Protein AF-A0A923LER7-F1 (afdb_monomer_lite)

InterPro domains:
  IPR007936 Virulence-associated protein E-like domain [PF05272] (2-117)

Foldseek 3Di:
DVVVVVVVVCVLPDQWDFADDPPDPHTDTDGDDDDDDDDDPALQPQEPDLVAPLSDQDDDDDPVPDPDDCVPDVPVVVVVVVVVVVVVVVCVVVVPDDPDDDPVVSVVRRVVVVRRHDDDVLLVLLVVCVVVDPDFWDALQRCVCPSVVVVPDDDDPVSSVVSVSSCVRVDPQWAWDPAFDQDPVPGTGTTIGGNDPDPPDDDDDDDDDDDDDDDPDDDDDDD

Radius of gyration: 27.47 Å; chains: 1; bounding box: 78×71×64 Å

Sequence (223 aa):
NAKSIEEIKSFLSRQKEVYKIPYETHPADRPRQCVFGGTSNALDFLPLDRSGNRRFIPVMVYPEQAEVHILEDEAASRAYIEQMWAEAMEIYRSGRFKLAFSPAMQRYLKEHQRDFMPEDTKAGMIQAYLDKYTGSMVCSKQLYKEALNHAFDEPKQWEIREINEIMNQCISGWRYFPNPRMFSEYGRQKGWERENPATDSGNPSEKTMDGFVEVTEQMELPF

Structure (mmCIF, N/CA/C/O backbone):
data_AF-A0A923LER7-F1
#
_entry.id   AF-A0A923LER7-F1
#
loop_
_atom_site.group_PDB
_atom_site.id
_atom_site.type_symbol
_atom_site.label_atom_id
_atom_site.label_alt_id
_atom_site.label_comp_id
_atom_site.label_asym_id
_atom_site.label_entity_id
_atom_site.label_seq_id
_atom_site.pdbx_PDB_ins_code
_atom_site.Cartn_x
_atom_site.Cartn_y
_atom_site.Cartn_z
_atom_site.occupancy
_atom_site.B_iso_or_equiv
_atom_site.auth_seq_id
_atom_site.auth_comp_id
_atom_site.auth_asym_id
_atom_site.auth_atom_id
_atom_site.pdbx_PDB_model_num
ATOM 1 N N . ASN A 1 1 ? 8.661 -0.976 13.925 1.00 49.19 1 ASN A N 1
ATOM 2 C CA . ASN A 1 1 ? 8.219 -1.260 12.541 1.00 49.19 1 ASN A CA 1
ATOM 3 C C . ASN A 1 1 ? 7.584 -0.067 11.823 1.00 49.19 1 ASN A C 1
ATOM 5 O O . ASN A 1 1 ? 7.929 0.141 10.677 1.00 49.19 1 ASN A O 1
ATOM 9 N N . ALA A 1 2 ? 6.754 0.789 12.440 1.00 52.75 2 ALA A N 1
ATOM 10 C CA . ALA A 1 2 ? 6.240 1.989 11.741 1.00 52.75 2 ALA A CA 1
ATOM 11 C C . ALA A 1 2 ? 7.347 2.971 11.283 1.00 52.75 2 ALA A C 1
ATOM 13 O O . ALA A 1 2 ? 7.295 3.493 10.172 1.00 52.75 2 ALA A O 1
ATOM 14 N N . LYS A 1 3 ? 8.396 3.145 12.103 1.00 56.84 3 LYS A N 1
ATOM 15 C CA . LYS A 1 3 ? 9.548 4.003 11.781 1.00 56.84 3 LYS A CA 1
ATOM 16 C C . LYS A 1 3 ? 10.271 3.567 10.494 1.00 56.84 3 LYS A C 1
ATOM 18 O O . LYS A 1 3 ? 10.596 4.419 9.679 1.00 56.84 3 LYS A O 1
ATOM 23 N N . SER A 1 4 ? 10.428 2.259 10.259 1.00 74.19 4 SER A N 1
ATOM 24 C CA . SER A 1 4 ? 11.062 1.752 9.032 1.00 74.19 4 SER A CA 1
ATOM 25 C C . SER A 1 4 ? 10.180 1.942 7.793 1.00 74.19 4 SER A C 1
ATOM 27 O O . SER A 1 4 ? 10.697 2.212 6.715 1.00 74.19 4 SER A O 1
ATOM 29 N N . ILE A 1 5 ? 8.849 1.879 7.923 1.00 78.50 5 ILE A N 1
ATOM 30 C CA . ILE A 1 5 ? 7.924 2.122 6.801 1.00 78.50 5 ILE A CA 1
ATOM 31 C C . ILE A 1 5 ? 7.955 3.596 6.378 1.00 78.50 5 ILE A C 1
ATOM 33 O O . ILE A 1 5 ? 8.038 3.901 5.187 1.00 78.50 5 ILE A O 1
ATOM 37 N N . GLU A 1 6 ? 7.902 4.527 7.332 1.00 80.06 6 GLU A N 1
ATOM 38 C CA . GLU A 1 6 ? 8.007 5.963 7.041 1.00 80.06 6 GLU A CA 1
ATOM 39 C C . GLU A 1 6 ? 9.373 6.327 6.447 1.00 80.06 6 GLU A C 1
ATOM 41 O O . GLU A 1 6 ? 9.441 7.123 5.507 1.00 80.06 6 GLU A O 1
ATOM 46 N N . GLU A 1 7 ? 10.446 5.695 6.926 1.00 83.38 7 GLU A N 1
ATOM 47 C CA . GLU A 1 7 ? 11.790 5.826 6.361 1.00 83.38 7 GLU A CA 1
ATOM 48 C C . GLU A 1 7 ? 11.849 5.332 4.911 1.00 83.38 7 GLU A C 1
ATOM 50 O O . GLU A 1 7 ? 12.365 6.057 4.062 1.00 83.38 7 GLU A O 1
ATOM 55 N N . ILE A 1 8 ? 11.255 4.177 4.583 1.00 84.81 8 ILE A N 1
ATOM 56 C CA . ILE A 1 8 ? 11.179 3.669 3.201 1.00 84.81 8 ILE A CA 1
ATOM 57 C C . ILE A 1 8 ? 10.356 4.613 2.316 1.00 84.81 8 ILE A C 1
ATOM 59 O O . ILE A 1 8 ? 10.784 4.975 1.220 1.00 84.81 8 ILE A O 1
ATOM 63 N N . LYS A 1 9 ? 9.189 5.074 2.783 1.00 83.12 9 LYS A N 1
ATOM 64 C CA . LYS A 1 9 ? 8.356 6.039 2.042 1.00 83.12 9 LYS A CA 1
ATOM 65 C C . LYS A 1 9 ? 9.113 7.337 1.775 1.00 83.12 9 LYS A C 1
ATOM 67 O O . LYS A 1 9 ? 9.033 7.872 0.665 1.00 83.12 9 LYS A O 1
ATOM 72 N N . SER A 1 10 ? 9.818 7.845 2.787 1.00 86.00 10 SER A N 1
ATOM 73 C CA . SER A 1 10 ? 10.680 9.022 2.673 1.00 86.00 10 SER A CA 1
ATOM 74 C C . SER A 1 10 ? 11.771 8.757 1.649 1.00 86.00 10 SER A C 1
ATOM 76 O O . SER A 1 10 ? 11.912 9.529 0.705 1.00 86.00 10 SER A O 1
ATOM 78 N N . PHE A 1 11 ? 12.470 7.629 1.778 1.00 87.06 11 PHE A N 1
ATOM 79 C CA . PHE A 1 11 ? 13.534 7.228 0.878 1.00 87.06 11 PHE A CA 1
ATOM 80 C C . PHE A 1 11 ? 13.054 7.196 -0.567 1.00 87.06 11 PHE A C 1
ATOM 82 O O . PHE A 1 11 ? 13.650 7.888 -1.376 1.00 87.06 11 PHE A O 1
ATOM 89 N N . LEU A 1 12 ? 11.951 6.517 -0.889 1.00 86.50 12 LEU A N 1
ATOM 90 C CA . LEU A 1 12 ? 11.409 6.444 -2.254 1.00 86.50 12 LEU A CA 1
ATOM 91 C C . LEU A 1 12 ? 10.962 7.809 -2.803 1.00 86.50 12 LEU A C 1
ATOM 93 O O . LEU A 1 12 ? 11.072 8.056 -3.998 1.00 86.50 12 LEU A O 1
ATOM 97 N N . SER A 1 13 ? 10.485 8.713 -1.942 1.00 85.56 13 SER A N 1
ATOM 98 C CA . SER A 1 13 ? 9.949 10.019 -2.367 1.00 85.56 13 SER A CA 1
ATOM 99 C C . SER A 1 13 ? 11.002 11.126 -2.467 1.00 85.56 13 SER A C 1
ATOM 101 O O . SER A 1 13 ? 10.700 12.204 -2.980 1.00 85.56 13 SER A O 1
ATOM 103 N N . ARG A 1 14 ? 12.215 10.914 -1.940 1.00 88.50 14 ARG A N 1
ATOM 104 C CA . ARG A 1 14 ? 13.289 11.915 -1.989 1.00 88.50 14 ARG A CA 1
ATOM 105 C C . ARG A 1 14 ? 13.640 12.255 -3.438 1.00 88.50 14 ARG A C 1
ATOM 107 O O . ARG A 1 14 ? 13.899 11.378 -4.256 1.00 88.50 14 ARG A O 1
ATOM 114 N N . GLN A 1 15 ? 13.682 13.552 -3.730 1.00 89.00 15 GLN A N 1
ATOM 115 C CA . GLN A 1 15 ? 14.062 14.079 -5.045 1.00 89.00 15 GLN A CA 1
ATOM 116 C C . GLN A 1 15 ? 15.572 14.299 -5.185 1.00 89.00 15 GLN A C 1
ATOM 118 O O . GLN A 1 15 ? 16.070 14.479 -6.295 1.00 89.00 15 GLN A O 1
ATOM 123 N N . LYS A 1 16 ? 16.297 14.314 -4.064 1.00 91.25 16 LYS A N 1
ATOM 124 C CA . LYS A 1 16 ? 17.735 14.562 -4.008 1.00 91.25 16 LYS A CA 1
ATOM 125 C C . LYS A 1 16 ? 18.403 13.566 -3.073 1.00 91.25 16 LYS A C 1
ATOM 127 O O . LYS A 1 16 ? 17.829 13.209 -2.044 1.00 91.25 16 LYS A O 1
ATOM 132 N N . GLU A 1 17 ? 19.610 13.166 -3.435 1.00 86.56 17 GLU A N 1
ATOM 133 C CA . GLU A 1 17 ? 20.522 12.414 -2.584 1.00 86.56 17 GLU A CA 1
ATOM 134 C C . GLU A 1 17 ? 21.614 13.341 -2.073 1.00 86.56 17 GLU A C 1
ATOM 136 O O . GLU A 1 17 ? 22.166 14.138 -2.833 1.00 86.56 17 GLU A O 1
ATOM 141 N N . VAL A 1 18 ? 21.942 13.211 -0.792 1.00 87.44 18 VAL A N 1
ATOM 142 C CA . VAL A 1 18 ? 23.047 13.942 -0.170 1.00 87.44 18 VAL A CA 1
ATOM 143 C C . VAL A 1 18 ? 24.185 12.957 0.006 1.00 87.44 18 VAL A C 1
ATOM 145 O O . VAL A 1 18 ? 24.166 12.133 0.919 1.00 87.44 18 VAL A O 1
ATOM 148 N N . TYR A 1 19 ? 25.159 13.003 -0.899 1.00 85.81 19 TYR A N 1
ATOM 149 C CA . TYR A 1 19 ? 26.309 12.110 -0.830 1.00 85.81 19 TYR A CA 1
ATOM 150 C C . TYR A 1 19 ? 27.596 12.802 -1.263 1.00 85.81 19 TYR A C 1
ATOM 152 O O . TYR A 1 19 ? 27.609 13.796 -1.991 1.00 85.81 19 TYR A O 1
ATOM 160 N N . LYS A 1 20 ? 28.706 12.247 -0.790 1.00 88.81 20 LYS A N 1
ATOM 161 C CA . LYS A 1 20 ? 30.057 12.720 -1.065 1.00 88.81 20 LYS A CA 1
ATOM 162 C C . LYS A 1 20 ? 30.669 11.859 -2.171 1.00 88.81 20 LYS A C 1
ATOM 164 O O . LYS A 1 20 ? 30.730 10.641 -2.009 1.00 88.81 20 LYS A O 1
ATOM 169 N N . ILE A 1 21 ? 31.107 12.460 -3.278 1.00 86.25 21 ILE A N 1
ATOM 170 C CA . ILE A 1 21 ? 31.891 11.732 -4.294 1.00 86.25 21 ILE A CA 1
ATOM 171 C C . ILE A 1 21 ? 33.319 11.545 -3.756 1.00 86.25 21 ILE A C 1
ATOM 173 O O . ILE A 1 21 ? 33.787 12.372 -2.963 1.00 86.25 21 ILE A O 1
ATOM 177 N N . PRO A 1 22 ? 34.032 10.467 -4.138 1.00 87.69 22 PRO A N 1
ATOM 178 C CA . PRO A 1 22 ? 35.457 10.353 -3.853 1.00 87.69 22 PRO A CA 1
ATOM 179 C C . PRO A 1 22 ? 36.217 11.651 -4.175 1.00 87.69 22 PRO A C 1
ATOM 181 O O . PRO A 1 22 ? 35.971 12.279 -5.200 1.00 87.69 22 PRO A O 1
ATOM 184 N N . TYR A 1 23 ? 37.142 12.040 -3.293 1.00 84.94 23 TYR A N 1
ATOM 185 C CA . TYR A 1 23 ? 37.989 13.243 -3.405 1.00 84.94 23 TYR A CA 1
ATOM 186 C C . TYR A 1 23 ? 37.305 14.612 -3.224 1.00 84.94 23 TYR A C 1
ATOM 188 O O . TYR A 1 23 ? 38.005 15.621 -3.193 1.00 84.94 23 TYR A O 1
ATOM 196 N N . GLU A 1 24 ? 35.988 14.686 -3.016 1.00 82.56 24 GLU A N 1
ATOM 197 C CA . GLU A 1 24 ? 35.348 15.933 -2.566 1.00 82.56 24 GLU A CA 1
ATOM 198 C C . GLU A 1 24 ? 35.588 16.171 -1.064 1.00 82.56 24 GLU A C 1
ATOM 200 O O . GLU A 1 24 ? 35.841 15.236 -0.304 1.00 82.56 24 GLU A O 1
ATOM 205 N N . THR A 1 25 ? 35.495 17.417 -0.595 1.00 82.00 25 THR A N 1
ATOM 206 C CA . THR A 1 25 ? 35.634 17.740 0.840 1.00 82.00 25 THR A CA 1
ATOM 207 C C . THR A 1 25 ? 34.294 17.645 1.570 1.00 82.00 25 THR A C 1
ATOM 209 O O . THR A 1 25 ? 34.223 17.070 2.659 1.00 82.00 25 THR A O 1
ATOM 212 N N . HIS A 1 26 ? 33.218 18.130 0.942 1.00 87.00 26 HIS A N 1
ATOM 213 C CA . HIS A 1 26 ? 31.881 18.233 1.529 1.00 87.00 26 HIS A CA 1
ATOM 214 C C . HIS A 1 26 ? 30.848 17.433 0.723 1.00 87.00 26 HIS A C 1
ATOM 216 O O . HIS A 1 26 ? 30.981 17.334 -0.495 1.00 87.00 26 HIS A O 1
ATOM 222 N N . PRO A 1 27 ? 29.826 16.854 1.378 1.00 89.06 27 PRO A N 1
ATOM 223 C CA . PRO A 1 27 ? 28.700 16.251 0.676 1.00 89.06 27 PRO A CA 1
ATOM 224 C C . PRO A 1 27 ? 27.911 17.320 -0.088 1.00 89.06 27 PRO A C 1
ATOM 226 O O . PRO A 1 27 ? 27.779 18.451 0.379 1.00 89.06 27 PRO A O 1
ATOM 229 N N . ALA A 1 28 ? 27.367 16.939 -1.240 1.00 88.88 28 ALA A N 1
ATOM 230 C CA . ALA A 1 28 ? 26.558 17.816 -2.075 1.00 88.88 28 ALA A CA 1
ATOM 231 C C . ALA A 1 28 ? 25.190 17.190 -2.359 1.00 88.88 28 ALA A C 1
ATOM 233 O O . ALA A 1 28 ? 25.059 15.967 -2.480 1.00 88.88 28 ALA A O 1
ATOM 234 N N . ASP A 1 29 ? 24.187 18.053 -2.502 1.00 91.19 29 ASP A N 1
ATOM 235 C CA . ASP A 1 29 ? 22.851 17.686 -2.955 1.00 91.19 29 ASP A CA 1
ATOM 236 C C . ASP A 1 29 ? 22.883 17.381 -4.453 1.00 91.19 29 ASP A C 1
ATOM 238 O O . ASP A 1 29 ? 23.210 18.249 -5.266 1.00 91.19 29 ASP A O 1
ATOM 242 N N . ARG A 1 30 ? 22.483 16.170 -4.842 1.00 88.81 30 ARG A N 1
ATOM 243 C CA . ARG A 1 30 ? 22.368 15.779 -6.253 1.00 88.81 30 ARG A CA 1
ATOM 244 C C . ARG A 1 30 ? 20.958 15.292 -6.573 1.00 88.81 30 ARG A C 1
ATOM 246 O O . ARG A 1 30 ? 20.384 14.560 -5.766 1.00 88.81 30 ARG A O 1
ATOM 253 N N . PRO A 1 31 ? 20.369 15.686 -7.718 1.00 91.62 31 PRO A N 1
ATOM 254 C CA . PRO A 1 31 ? 19.043 15.220 -8.105 1.00 91.62 31 PRO A CA 1
ATOM 255 C C . PRO A 1 31 ? 19.063 13.708 -8.327 1.00 91.62 31 PRO A C 1
ATOM 257 O O . PRO A 1 31 ? 20.004 13.165 -8.905 1.00 91.62 31 PRO A O 1
ATOM 260 N N . ARG A 1 32 ? 18.017 13.019 -7.872 1.00 89.19 32 ARG A N 1
ATOM 261 C CA . ARG A 1 32 ? 17.903 11.576 -8.069 1.00 89.19 32 ARG A CA 1
ATOM 262 C C . ARG A 1 32 ? 17.523 11.273 -9.521 1.00 89.19 32 ARG A C 1
ATOM 264 O O . ARG A 1 32 ? 16.533 11.793 -10.025 1.00 89.19 32 ARG A O 1
ATOM 271 N N . GLN A 1 33 ? 18.301 10.407 -10.167 1.00 87.50 33 GLN A N 1
ATOM 272 C CA . GLN A 1 33 ? 18.136 10.001 -11.571 1.00 87.50 33 GLN A CA 1
ATOM 273 C C . GLN A 1 33 ? 18.064 8.472 -11.708 1.00 87.50 33 GLN A C 1
ATOM 275 O O . GLN A 1 33 ? 18.655 7.889 -12.612 1.00 87.50 33 GLN A O 1
ATOM 280 N N . CYS A 1 34 ? 17.384 7.801 -10.779 1.00 85.81 34 CYS A N 1
ATOM 281 C CA . CYS A 1 34 ? 17.216 6.352 -10.812 1.00 85.81 34 CYS A CA 1
ATOM 282 C C . CYS A 1 34 ? 15.750 5.955 -10.639 1.00 85.81 34 CYS A C 1
ATOM 284 O O . CYS A 1 34 ? 14.945 6.689 -10.061 1.00 85.81 34 CYS A O 1
ATOM 286 N N . VAL A 1 35 ? 15.435 4.764 -11.141 1.00 86.25 35 VAL A N 1
ATOM 287 C CA . VAL A 1 35 ? 14.185 4.052 -10.883 1.00 86.25 35 VAL A CA 1
ATOM 288 C C . VAL A 1 35 ? 14.517 2.882 -9.963 1.00 86.25 35 VAL A C 1
ATOM 290 O O . VAL A 1 35 ? 15.549 2.233 -10.132 1.00 86.25 35 VAL A O 1
ATOM 293 N N . PHE A 1 36 ? 13.665 2.629 -8.973 1.00 89.19 36 PHE A N 1
ATOM 294 C CA . PHE A 1 36 ? 13.831 1.505 -8.058 1.00 89.19 36 PHE A CA 1
ATOM 295 C C . PHE A 1 36 ? 13.018 0.312 -8.552 1.00 89.19 36 PHE A C 1
ATOM 297 O O . PHE A 1 36 ? 11.821 0.441 -8.802 1.00 89.19 36 PHE A O 1
ATOM 304 N N . GLY A 1 37 ? 13.673 -0.841 -8.653 1.00 91.44 37 GLY A N 1
ATOM 305 C CA . GLY A 1 37 ? 13.048 -2.129 -8.923 1.00 91.44 37 GLY A CA 1
ATOM 306 C C . GLY A 1 37 ? 13.583 -3.166 -7.945 1.00 91.44 37 GLY A C 1
ATOM 307 O O . GLY A 1 37 ? 14.766 -3.149 -7.606 1.00 91.44 37 GLY A O 1
ATOM 308 N N . GLY A 1 38 ? 12.706 -4.040 -7.470 1.00 89.56 38 GLY A N 1
ATOM 309 C CA . GLY A 1 38 ? 13.060 -5.155 -6.603 1.00 89.56 38 GLY A CA 1
ATOM 310 C C . GLY A 1 38 ? 12.209 -6.361 -6.961 1.00 89.56 38 GLY A C 1
ATOM 311 O O . GLY A 1 38 ? 11.064 -6.206 -7.383 1.00 89.56 38 GLY A O 1
ATOM 312 N N . THR A 1 39 ? 12.780 -7.548 -6.810 1.00 89.50 39 THR A N 1
ATOM 313 C CA . THR A 1 39 ? 12.082 -8.816 -7.008 1.00 89.50 39 THR A CA 1
ATOM 314 C C . THR A 1 39 ? 11.884 -9.497 -5.660 1.00 89.50 39 THR A C 1
ATOM 316 O O . THR A 1 39 ? 12.712 -9.378 -4.755 1.00 89.50 39 THR A O 1
ATOM 319 N N . SER A 1 40 ? 10.761 -10.188 -5.509 1.00 88.31 40 SER A N 1
ATOM 320 C CA . SER A 1 40 ? 10.438 -10.981 -4.326 1.00 88.31 40 SER A CA 1
ATOM 321 C C . SER A 1 40 ? 9.698 -12.231 -4.772 1.00 88.31 40 SER A C 1
ATOM 323 O O . SER A 1 40 ? 8.842 -12.155 -5.649 1.00 88.31 40 SER A O 1
ATOM 325 N N . ASN A 1 41 ? 10.013 -13.363 -4.144 1.00 88.62 41 ASN A N 1
ATOM 326 C CA . ASN A 1 41 ? 9.245 -14.600 -4.301 1.00 88.62 41 ASN A CA 1
ATOM 327 C C . ASN A 1 41 ? 8.082 -14.680 -3.300 1.00 88.62 41 ASN A C 1
ATOM 329 O O . ASN A 1 41 ? 7.173 -15.485 -3.473 1.00 88.62 41 ASN A O 1
ATOM 333 N N . ALA A 1 42 ? 8.122 -13.873 -2.236 1.00 87.81 42 ALA A N 1
ATOM 334 C CA . ALA A 1 42 ? 7.030 -13.752 -1.282 1.00 87.81 42 ALA A CA 1
ATOM 335 C C . ALA A 1 42 ? 5.972 -12.799 -1.844 1.00 87.81 42 ALA A C 1
ATOM 337 O O . ALA A 1 42 ? 6.320 -11.704 -2.300 1.00 87.81 42 ALA A O 1
ATOM 338 N N . LEU A 1 43 ? 4.705 -13.220 -1.808 1.00 86.06 43 LEU A N 1
ATOM 339 C CA . LEU A 1 43 ? 3.575 -12.424 -2.287 1.00 86.06 43 LEU A CA 1
ATOM 340 C C . LEU A 1 43 ? 3.253 -11.271 -1.328 1.00 86.06 43 LEU A C 1
ATOM 342 O O . LEU A 1 43 ? 2.947 -10.177 -1.775 1.00 86.06 43 LEU A O 1
ATOM 346 N N . ASP A 1 44 ? 3.421 -11.463 -0.025 1.00 86.88 44 ASP A N 1
ATOM 347 C CA . ASP A 1 44 ? 3.125 -10.504 1.046 1.00 86.88 44 ASP A CA 1
ATOM 348 C C . ASP A 1 44 ? 4.248 -9.475 1.292 1.00 86.88 44 ASP A C 1
ATOM 350 O O . ASP A 1 44 ? 4.519 -9.061 2.421 1.00 86.88 44 ASP A O 1
ATOM 354 N N . PHE A 1 45 ? 4.938 -9.048 0.233 1.00 85.38 45 PHE A N 1
ATOM 355 C CA . PHE A 1 45 ? 6.132 -8.207 0.352 1.00 85.38 45 PHE A CA 1
ATOM 356 C C . PHE A 1 45 ? 5.836 -6.732 0.646 1.00 85.38 45 PHE A C 1
ATOM 358 O O . PHE A 1 45 ? 6.745 -5.988 1.037 1.00 85.38 45 PHE A O 1
ATOM 365 N N . LEU A 1 46 ? 4.605 -6.262 0.413 1.00 87.06 46 LEU A N 1
ATOM 366 C CA . LEU A 1 46 ? 4.278 -4.869 0.681 1.00 87.06 46 LEU A CA 1
ATOM 367 C C . LEU A 1 46 ? 4.205 -4.629 2.189 1.00 87.06 46 LEU A C 1
ATOM 369 O O . LEU A 1 46 ? 3.636 -5.432 2.924 1.00 87.06 46 LEU A O 1
ATOM 373 N N . PRO A 1 47 ? 4.730 -3.498 2.688 1.00 84.44 47 PRO A N 1
ATOM 374 C CA . PRO A 1 47 ? 4.585 -3.184 4.097 1.00 84.44 47 PRO A CA 1
ATOM 375 C C . PRO A 1 47 ? 3.099 -3.067 4.452 1.00 84.44 47 PRO A C 1
ATOM 377 O O . PRO A 1 47 ? 2.291 -2.582 3.650 1.00 84.44 47 PRO A O 1
ATOM 380 N N . LEU A 1 48 ? 2.757 -3.466 5.681 1.00 80.44 48 LEU A N 1
ATOM 381 C CA . LEU A 1 48 ? 1.419 -3.294 6.239 1.00 80.44 48 LEU A CA 1
ATOM 382 C C . LEU A 1 48 ? 1.151 -1.801 6.479 1.00 80.44 48 LEU A C 1
ATOM 384 O O . LEU A 1 48 ? 1.336 -1.270 7.574 1.00 80.44 48 LEU A O 1
ATOM 388 N N . ASP A 1 49 ? 0.774 -1.113 5.408 1.00 80.06 49 ASP A N 1
ATOM 389 C CA . ASP A 1 49 ? 0.463 0.304 5.369 1.00 80.06 49 ASP A CA 1
ATOM 390 C C . ASP A 1 49 ? -0.960 0.506 4.861 1.00 80.06 49 ASP A C 1
ATOM 392 O O . ASP A 1 49 ? -1.225 0.590 3.660 1.00 80.06 49 ASP A O 1
ATOM 396 N N . ARG A 1 50 ? -1.883 0.628 5.810 1.00 74.50 50 ARG A N 1
ATOM 397 C CA . ARG A 1 50 ? -3.315 0.774 5.544 1.00 74.50 50 ARG A CA 1
ATOM 398 C C . ARG A 1 50 ? -3.632 2.097 4.825 1.00 74.50 50 ARG A C 1
ATOM 400 O O . ARG A 1 50 ? -4.570 2.169 4.034 1.00 74.50 50 ARG A O 1
ATOM 407 N N . SER A 1 51 ? -2.786 3.125 5.011 1.00 68.19 51 SER A N 1
ATOM 408 C CA . SER A 1 51 ? -2.896 4.431 4.333 1.00 68.19 51 SER A CA 1
ATOM 409 C C . SER A 1 51 ? -2.612 4.384 2.825 1.00 68.19 51 SER A C 1
ATOM 411 O O . SER A 1 51 ? -2.895 5.348 2.102 1.00 68.19 51 SER A O 1
ATOM 413 N N . GLY A 1 52 ? -2.089 3.253 2.348 1.00 67.75 52 GLY A N 1
ATOM 414 C CA . GLY A 1 52 ? -1.971 2.916 0.942 1.00 67.75 52 GLY A CA 1
ATOM 415 C C . GLY A 1 52 ? -0.533 2.901 0.432 1.00 67.75 52 GLY A C 1
ATOM 416 O O . GLY A 1 52 ? 0.206 3.889 0.489 1.00 67.75 52 GLY A O 1
ATOM 417 N N . ASN A 1 53 ? -0.194 1.801 -0.236 1.00 81.00 53 ASN A N 1
ATOM 418 C CA . ASN A 1 53 ? 1.106 1.527 -0.839 1.00 81.00 53 ASN A CA 1
ATOM 419 C C . ASN A 1 53 ? 1.303 2.199 -2.209 1.00 81.00 53 ASN A C 1
ATOM 421 O O . ASN A 1 53 ? 1.963 1.665 -3.091 1.00 81.00 53 ASN A O 1
ATOM 425 N N . ARG A 1 54 ? 0.813 3.436 -2.391 1.00 81.31 54 ARG A N 1
ATOM 426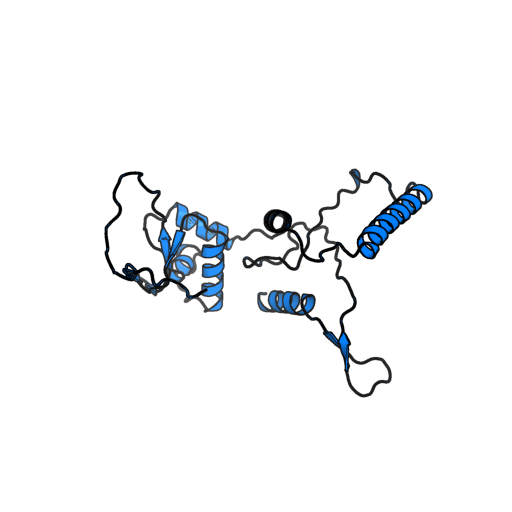 C CA . ARG A 1 54 ? 0.828 4.179 -3.677 1.00 81.31 54 ARG A CA 1
ATOM 427 C C . ARG A 1 54 ? 2.208 4.389 -4.326 1.00 81.31 54 ARG A C 1
ATOM 429 O O . ARG A 1 54 ? 2.281 4.906 -5.433 1.00 81.31 54 ARG A O 1
ATOM 436 N N . ARG A 1 55 ? 3.290 4.104 -3.596 1.00 85.81 55 ARG A N 1
ATOM 437 C CA . ARG A 1 55 ? 4.692 4.216 -4.044 1.00 85.81 55 ARG A CA 1
ATOM 438 C C . ARG A 1 55 ? 5.245 2.896 -4.581 1.00 85.81 55 ARG A C 1
ATOM 440 O O . ARG A 1 55 ? 6.363 2.881 -5.076 1.00 85.81 55 ARG A O 1
ATOM 447 N N . PHE A 1 56 ? 4.478 1.819 -4.459 1.00 87.75 56 PHE A N 1
ATOM 448 C CA . PHE A 1 56 ? 4.830 0.486 -4.910 1.00 87.75 56 PHE A CA 1
ATOM 449 C C . PHE A 1 56 ? 3.911 0.094 -6.059 1.00 87.75 56 PHE A C 1
ATOM 451 O O . PHE A 1 56 ? 2.700 0.285 -5.988 1.00 87.75 56 PHE A O 1
ATOM 458 N N . ILE A 1 57 ? 4.487 -0.446 -7.124 1.00 90.50 57 ILE A N 1
ATOM 459 C CA . ILE A 1 57 ? 3.738 -0.956 -8.269 1.00 90.50 57 ILE A CA 1
ATOM 460 C C . ILE A 1 57 ? 4.057 -2.448 -8.323 1.00 90.50 57 ILE A C 1
ATOM 462 O O . ILE A 1 57 ? 5.095 -2.810 -8.878 1.00 90.50 57 ILE A O 1
ATOM 466 N N . PRO A 1 58 ? 3.257 -3.301 -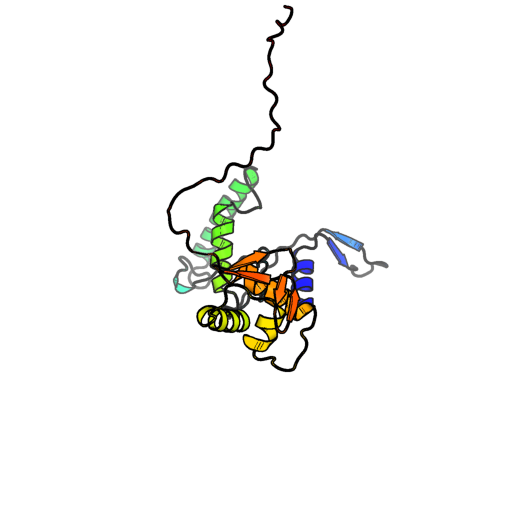7.657 1.00 90.75 58 PRO A N 1
ATOM 467 C CA . PRO A 1 58 ? 3.458 -4.737 -7.747 1.00 90.75 58 PRO A CA 1
ATOM 468 C C . PRO A 1 58 ? 3.162 -5.194 -9.177 1.00 90.75 58 PRO A C 1
ATOM 470 O O . PRO A 1 58 ? 2.186 -4.756 -9.788 1.00 90.75 58 PRO A O 1
ATOM 473 N N . VAL A 1 59 ? 4.022 -6.059 -9.705 1.00 90.38 59 VAL A N 1
ATOM 474 C CA . VAL A 1 59 ? 3.841 -6.710 -11.002 1.00 90.38 59 VAL A CA 1
ATOM 475 C C . VAL A 1 59 ? 4.045 -8.197 -10.774 1.00 90.38 59 VAL A C 1
ATOM 477 O O . VAL A 1 59 ? 5.155 -8.625 -10.458 1.00 90.38 59 VAL A O 1
ATOM 480 N N . MET A 1 60 ? 2.970 -8.974 -10.898 1.00 90.31 60 MET A N 1
ATOM 481 C CA . MET A 1 60 ? 3.071 -10.427 -10.853 1.00 90.31 60 MET A CA 1
ATOM 482 C C . MET A 1 60 ? 3.628 -10.927 -12.183 1.00 90.31 60 MET A C 1
ATOM 484 O O . MET A 1 60 ? 3.078 -10.615 -13.239 1.00 90.31 60 MET A O 1
ATOM 488 N N . VAL A 1 61 ? 4.721 -11.682 -12.129 1.00 89.12 61 VAL A N 1
ATOM 489 C CA . VAL A 1 61 ? 5.373 -12.250 -13.311 1.00 89.12 61 VAL A CA 1
ATOM 490 C C . VAL A 1 61 ? 5.098 -13.747 -13.351 1.00 89.12 61 VAL A C 1
ATOM 492 O O . VAL A 1 61 ? 5.306 -14.435 -12.354 1.00 89.12 61 VAL A O 1
ATOM 495 N N . TYR A 1 62 ? 4.665 -14.228 -14.514 1.00 90.00 62 TYR A N 1
ATOM 496 C CA . TYR A 1 62 ? 4.350 -15.627 -14.795 1.00 90.00 62 TYR A CA 1
ATOM 497 C C . TYR A 1 62 ? 5.299 -16.141 -15.888 1.00 90.00 62 TYR A C 1
ATOM 499 O O . TYR A 1 62 ? 5.062 -15.862 -17.066 1.00 90.00 62 TYR A O 1
ATOM 507 N N . PRO A 1 63 ? 6.404 -16.825 -15.537 1.00 86.44 63 PRO A N 1
ATOM 508 C CA . PRO A 1 63 ? 7.391 -17.296 -16.512 1.00 86.44 63 PRO A CA 1
ATOM 509 C C . PRO A 1 63 ? 6.793 -18.187 -17.607 1.00 86.44 63 PRO A C 1
ATOM 511 O O . PRO A 1 63 ? 7.213 -18.119 -18.755 1.00 86.44 63 PRO A O 1
ATOM 514 N N . GLU A 1 64 ? 5.782 -18.983 -17.268 1.00 88.94 64 GLU A N 1
ATOM 515 C CA . GLU A 1 64 ? 5.077 -19.886 -18.180 1.00 88.94 64 GLU A CA 1
ATOM 516 C C . GLU A 1 64 ? 4.228 -19.171 -19.242 1.00 88.94 64 GLU A C 1
ATOM 518 O O . GLU A 1 64 ? 3.822 -19.794 -20.218 1.00 88.94 64 GLU A O 1
ATOM 523 N N . GLN A 1 65 ? 3.955 -17.876 -19.059 1.00 88.94 65 GLN A N 1
ATOM 524 C CA . GLN A 1 65 ? 3.206 -17.047 -20.01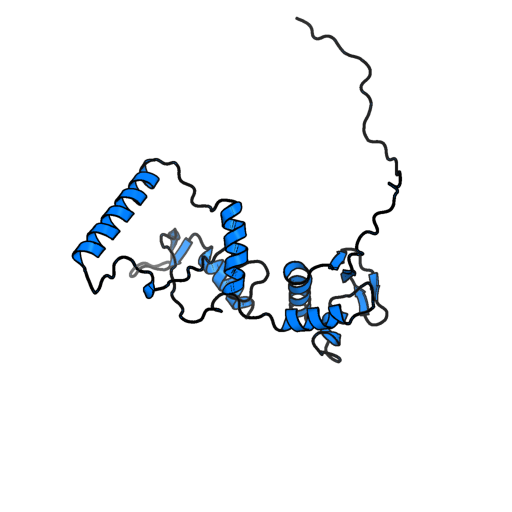0 1.00 88.94 65 GLN A CA 1
ATOM 525 C C . GLN A 1 65 ? 4.129 -16.229 -20.924 1.00 88.94 65 GLN A C 1
ATOM 527 O O . GLN A 1 65 ? 3.643 -15.439 -21.731 1.00 88.94 65 GLN A O 1
ATOM 532 N N . ALA A 1 66 ? 5.451 -16.370 -20.793 1.00 87.06 66 ALA A N 1
ATOM 533 C CA . ALA A 1 66 ? 6.396 -15.638 -21.624 1.00 87.06 66 ALA A CA 1
ATOM 534 C C . ALA A 1 66 ? 6.327 -16.124 -23.081 1.00 87.06 66 ALA A C 1
ATOM 536 O O . ALA A 1 66 ? 6.602 -17.285 -23.368 1.00 87.06 66 ALA A O 1
ATOM 537 N N . GLU A 1 67 ? 5.995 -15.220 -24.007 1.00 86.00 67 GLU A N 1
ATOM 538 C CA . GLU A 1 67 ? 5.945 -15.522 -25.447 1.00 86.00 67 GLU A CA 1
ATOM 539 C C . GLU A 1 67 ? 7.328 -15.840 -26.027 1.00 86.00 67 GLU A C 1
ATOM 541 O O . GLU A 1 67 ? 7.452 -16.637 -26.955 1.00 86.00 67 GLU A O 1
ATOM 546 N N . VAL A 1 68 ? 8.370 -15.208 -25.479 1.00 87.44 68 VAL A N 1
ATOM 547 C CA . VAL A 1 68 ? 9.760 -15.406 -25.884 1.00 87.44 68 VAL A CA 1
ATOM 548 C C . VAL A 1 68 ? 10.634 -15.469 -24.638 1.00 87.44 68 VAL A C 1
ATOM 550 O O . VAL A 1 68 ? 10.566 -14.590 -2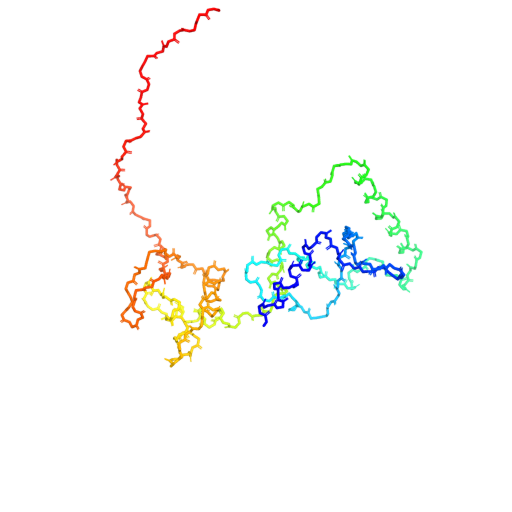3.773 1.00 87.44 68 VAL A O 1
ATOM 553 N N . HIS A 1 69 ? 11.473 -16.500 -24.549 1.00 86.56 69 HIS A N 1
ATOM 554 C CA . HIS A 1 69 ? 12.385 -16.693 -23.430 1.00 86.56 69 HIS A CA 1
ATOM 555 C C . HIS A 1 69 ? 13.840 -16.422 -23.841 1.00 86.56 69 HIS A C 1
ATOM 557 O O . HIS A 1 69 ? 14.365 -17.031 -24.773 1.00 86.56 69 HIS A O 1
ATOM 563 N N . ILE A 1 70 ? 14.524 -15.549 -23.091 1.00 88.75 70 ILE A N 1
ATOM 564 C CA . ILE A 1 70 ? 15.882 -15.057 -23.412 1.00 88.75 70 ILE A CA 1
ATOM 565 C C . ILE A 1 70 ? 16.907 -16.191 -23.529 1.00 88.75 70 ILE A C 1
ATOM 567 O O . ILE A 1 70 ? 17.815 -16.113 -24.351 1.00 88.75 70 ILE A O 1
ATOM 571 N N . LEU A 1 71 ? 16.773 -17.240 -22.712 1.00 88.06 71 LEU A N 1
ATOM 572 C CA . LEU A 1 71 ? 17.694 -18.384 -22.741 1.00 88.06 71 LEU A CA 1
ATOM 573 C C . LEU A 1 71 ? 17.358 -19.416 -23.827 1.00 88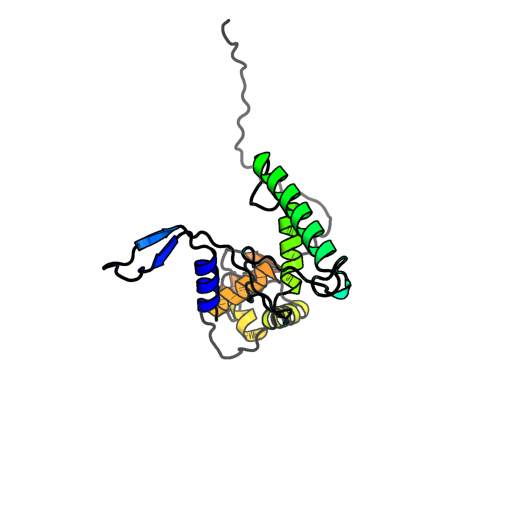.06 71 LEU A C 1
ATOM 575 O O . LEU A 1 71 ? 18.181 -20.289 -24.085 1.00 88.06 71 LEU A O 1
ATOM 579 N N . GLU A 1 72 ? 16.165 -19.352 -24.424 1.00 90.31 72 GLU A N 1
ATOM 580 C CA . GLU A 1 72 ? 15.728 -20.303 -25.456 1.00 90.31 72 GLU A CA 1
ATOM 581 C C . GLU A 1 72 ? 15.990 -19.756 -26.860 1.00 90.31 72 GLU A C 1
ATOM 583 O O . GLU A 1 72 ? 16.542 -20.464 -27.700 1.00 90.31 72 GLU A O 1
ATOM 588 N N . ASP A 1 73 ? 15.650 -18.485 -27.096 1.00 91.94 73 ASP A N 1
ATOM 589 C CA . ASP A 1 73 ? 15.899 -17.794 -28.360 1.00 91.94 73 ASP A CA 1
ATOM 590 C C . ASP A 1 73 ? 16.347 -16.348 -28.106 1.00 91.94 73 ASP A C 1
ATOM 592 O O . ASP A 1 73 ? 15.549 -15.422 -27.904 1.00 91.94 73 ASP A O 1
ATOM 596 N N . GLU A 1 74 ? 17.665 -16.150 -28.119 1.00 93.50 74 GLU A N 1
ATOM 597 C CA . GLU A 1 74 ? 18.275 -14.836 -27.931 1.00 93.50 74 GLU A CA 1
ATOM 598 C C . GLU A 1 74 ? 17.929 -13.877 -29.081 1.00 93.50 74 GLU A C 1
ATOM 600 O O . GLU A 1 74 ? 17.703 -12.687 -28.845 1.00 93.50 74 GLU A O 1
ATOM 605 N N . ALA A 1 75 ? 17.873 -14.369 -30.322 1.00 94.06 75 ALA A N 1
ATOM 606 C CA . ALA A 1 75 ? 17.652 -13.527 -31.493 1.00 94.06 75 ALA A CA 1
ATOM 607 C C . ALA A 1 75 ? 16.221 -12.973 -31.507 1.00 94.06 75 ALA A C 1
ATOM 609 O O . ALA A 1 75 ? 16.034 -11.763 -31.670 1.00 94.06 75 ALA A O 1
ATOM 610 N N . ALA A 1 76 ? 15.226 -13.828 -31.256 1.00 93.88 76 ALA A N 1
ATOM 611 C CA . ALA A 1 76 ? 13.834 -13.408 -31.113 1.00 93.88 76 ALA A CA 1
ATOM 612 C C . ALA A 1 76 ? 13.651 -12.454 -29.923 1.00 93.88 76 ALA A C 1
ATOM 614 O O . ALA A 1 76 ? 12.983 -11.426 -30.046 1.00 93.88 76 ALA A O 1
ATOM 615 N N . SER A 1 77 ? 14.301 -12.741 -28.790 1.00 93.19 77 SER A N 1
ATOM 616 C CA . SER A 1 77 ? 14.216 -11.895 -27.593 1.00 93.19 77 SER A CA 1
ATOM 617 C C . SER A 1 77 ? 14.781 -10.494 -27.830 1.00 93.19 77 SER A C 1
ATOM 619 O O . SER A 1 77 ? 14.191 -9.501 -27.403 1.00 93.19 77 SER A O 1
ATOM 621 N N . ARG A 1 78 ? 15.914 -10.389 -28.538 1.00 94.19 78 ARG A N 1
ATOM 622 C CA . ARG A 1 78 ? 16.505 -9.096 -28.914 1.00 94.19 78 ARG A CA 1
ATOM 623 C C . ARG A 1 78 ? 15.569 -8.297 -29.814 1.00 94.19 78 ARG A C 1
ATOM 625 O O . ARG A 1 78 ? 15.321 -7.133 -29.514 1.00 94.19 78 ARG A O 1
ATOM 632 N N . ALA A 1 79 ? 15.004 -8.929 -30.842 1.00 95.31 79 ALA A N 1
ATOM 633 C CA . ALA A 1 79 ? 14.050 -8.277 -31.738 1.00 95.31 79 ALA A CA 1
ATOM 634 C C . ALA A 1 79 ? 12.810 -7.759 -30.984 1.00 95.31 79 ALA A C 1
ATOM 636 O O . ALA A 1 79 ? 12.369 -6.634 -31.218 1.00 95.31 79 ALA A O 1
ATOM 637 N N . TYR A 1 80 ? 12.288 -8.536 -30.027 1.00 94.38 80 TYR A N 1
ATOM 638 C CA . TYR A 1 80 ? 11.175 -8.116 -29.172 1.00 94.38 80 TYR A CA 1
ATOM 639 C C . TYR A 1 80 ? 11.523 -6.876 -28.330 1.00 94.38 80 TYR A C 1
ATOM 641 O O . TYR A 1 80 ? 10.764 -5.906 -28.298 1.00 94.38 80 TYR A O 1
ATOM 649 N N . ILE A 1 81 ? 12.687 -6.872 -27.669 1.00 93.38 81 ILE A N 1
ATOM 650 C CA . ILE A 1 81 ? 13.141 -5.738 -26.844 1.00 93.38 81 ILE A CA 1
ATOM 651 C C . ILE A 1 81 ? 13.360 -4.485 -27.700 1.00 93.38 81 ILE A C 1
ATOM 653 O O . ILE A 1 81 ? 12.998 -3.385 -27.279 1.00 93.38 81 ILE A O 1
ATOM 657 N N . GLU A 1 82 ? 13.935 -4.636 -28.894 1.00 95.75 82 GLU A N 1
ATOM 658 C CA . GLU A 1 82 ? 14.129 -3.532 -29.838 1.00 95.75 82 GLU A CA 1
ATOM 659 C C . GLU A 1 82 ? 12.794 -2.923 -30.276 1.00 95.75 82 GLU A C 1
ATOM 661 O O . GLU A 1 82 ? 12.648 -1.699 -30.253 1.00 95.75 82 GLU A O 1
ATOM 666 N N . GLN A 1 83 ? 11.802 -3.759 -30.596 1.00 95.81 83 GLN A N 1
ATOM 667 C CA . GLN A 1 83 ? 10.456 -3.308 -30.945 1.00 95.81 83 GLN A CA 1
ATOM 668 C C . GLN A 1 83 ? 9.777 -2.582 -29.774 1.00 95.81 83 GLN A C 1
ATOM 670 O O . GLN A 1 83 ? 9.285 -1.465 -29.941 1.00 95.81 83 GLN A O 1
ATOM 675 N N . MET A 1 84 ? 9.816 -3.160 -28.568 1.00 94.81 84 MET A N 1
ATOM 676 C CA . MET A 1 84 ? 9.294 -2.527 -27.350 1.00 94.81 84 MET A CA 1
ATOM 677 C C . MET A 1 84 ? 9.941 -1.153 -27.111 1.00 94.81 84 MET A C 1
ATOM 679 O O . MET A 1 84 ? 9.262 -0.179 -26.776 1.00 94.81 84 MET A O 1
ATOM 683 N N . TRP A 1 85 ? 11.262 -1.048 -27.292 1.00 95.75 85 TRP A N 1
ATOM 684 C CA . TRP A 1 85 ? 11.977 0.218 -27.150 1.00 95.75 85 TRP A CA 1
ATOM 685 C C . TRP A 1 85 ? 11.585 1.232 -28.229 1.00 95.75 85 TRP A C 1
ATOM 687 O O . TRP A 1 85 ? 11.427 2.417 -27.925 1.00 95.75 85 TRP A O 1
ATOM 697 N N . ALA A 1 86 ? 11.393 0.788 -29.472 1.00 96.62 86 ALA A N 1
ATOM 698 C CA . ALA A 1 86 ? 10.934 1.642 -30.561 1.00 96.62 86 ALA A CA 1
ATOM 699 C C . ALA A 1 86 ? 9.562 2.267 -30.249 1.00 96.62 86 ALA A C 1
ATOM 701 O O . ALA A 1 86 ? 9.401 3.482 -30.382 1.00 96.62 86 ALA A O 1
ATOM 702 N N . GLU A 1 87 ? 8.611 1.477 -29.744 1.00 95.62 87 GLU A N 1
ATOM 703 C CA . GLU A 1 87 ? 7.288 1.960 -29.322 1.00 95.62 87 GLU A CA 1
ATOM 704 C C . GLU A 1 87 ? 7.372 2.941 -28.146 1.00 95.62 87 GLU A C 1
ATOM 706 O O . GLU A 1 87 ? 6.744 4.005 -28.164 1.00 95.62 87 GLU A O 1
ATOM 711 N N . ALA A 1 88 ? 8.202 2.638 -27.144 1.00 93.94 88 ALA A N 1
ATOM 712 C CA . ALA A 1 88 ? 8.433 3.537 -26.016 1.00 93.94 88 ALA A CA 1
ATOM 713 C C . ALA A 1 88 ? 9.021 4.888 -26.467 1.00 93.94 88 ALA A C 1
ATOM 715 O O . ALA A 1 88 ? 8.594 5.950 -26.000 1.00 93.94 88 ALA A O 1
ATOM 716 N N . MET A 1 89 ? 9.973 4.866 -27.406 1.00 95.31 89 MET A N 1
ATOM 717 C CA . MET A 1 89 ? 10.579 6.071 -27.973 1.00 95.31 89 MET A CA 1
ATOM 718 C C . MET A 1 89 ? 9.594 6.890 -28.805 1.00 95.31 89 MET A C 1
ATOM 720 O O . MET A 1 89 ? 9.662 8.119 -28.764 1.00 95.31 89 MET A O 1
ATOM 724 N N . GLU A 1 90 ? 8.674 6.247 -29.523 1.00 96.00 90 GLU A N 1
ATOM 725 C CA . GLU A 1 90 ? 7.612 6.934 -30.263 1.00 96.00 90 GLU A CA 1
ATOM 726 C C . GLU A 1 90 ? 6.675 7.689 -29.309 1.00 96.00 90 GLU A C 1
ATOM 728 O O . GLU A 1 90 ? 6.432 8.888 -29.478 1.00 96.00 90 GLU A O 1
ATOM 733 N N . ILE A 1 91 ? 6.239 7.036 -28.225 1.00 94.19 91 ILE A N 1
ATOM 734 C CA . ILE A 1 91 ? 5.434 7.672 -27.172 1.00 94.19 91 ILE A CA 1
ATOM 735 C C . ILE A 1 91 ? 6.188 8.857 -26.559 1.00 94.19 91 ILE A C 1
ATOM 737 O O . ILE A 1 91 ? 5.620 9.945 -26.422 1.00 94.19 91 ILE A O 1
ATOM 741 N N . TYR A 1 92 ? 7.467 8.678 -26.222 1.00 92.69 92 TYR A N 1
ATOM 742 C CA . TYR A 1 92 ? 8.295 9.738 -25.650 1.00 92.69 92 TYR A CA 1
ATOM 743 C C . TYR A 1 92 ? 8.434 10.940 -26.597 1.00 92.69 92 TYR A C 1
ATOM 745 O O . TYR A 1 92 ? 8.173 12.077 -26.197 1.00 92.69 92 TYR A O 1
ATOM 753 N N . ARG A 1 93 ? 8.781 10.697 -27.868 1.00 95.00 93 ARG A N 1
ATOM 754 C CA . ARG A 1 93 ? 8.945 11.736 -28.899 1.00 95.00 93 ARG A CA 1
ATOM 755 C C . ARG A 1 93 ? 7.645 12.467 -29.213 1.00 95.00 93 ARG A C 1
ATOM 757 O O . ARG A 1 93 ? 7.690 13.658 -29.511 1.00 95.00 93 ARG A O 1
ATOM 764 N N . SER A 1 94 ? 6.498 11.795 -29.101 1.00 94.94 94 SER A N 1
ATOM 765 C CA . SER A 1 94 ? 5.190 12.431 -29.289 1.00 94.94 94 SER A CA 1
ATOM 766 C C . SER A 1 94 ? 4.908 13.546 -28.271 1.00 94.94 94 SER A C 1
ATOM 768 O O . SER A 1 94 ? 4.053 14.399 -28.515 1.00 94.94 94 SER A O 1
ATOM 770 N N . GLY A 1 95 ? 5.568 13.516 -27.103 1.00 92.12 95 GLY A N 1
ATOM 771 C CA . GLY A 1 95 ? 5.312 14.417 -25.976 1.00 92.12 95 GLY A CA 1
ATOM 772 C C . GLY A 1 95 ? 3.951 14.213 -25.295 1.00 92.12 95 GLY A C 1
ATOM 773 O O . GLY A 1 95 ? 3.648 14.888 -24.312 1.00 92.12 95 GLY A O 1
ATOM 774 N N . ARG A 1 96 ? 3.116 13.281 -25.776 1.00 88.75 96 ARG A N 1
ATOM 775 C CA . ARG A 1 96 ? 1.757 13.023 -25.271 1.00 88.75 96 ARG A CA 1
ATOM 776 C C . ARG A 1 96 ? 1.740 11.903 -24.236 1.00 88.75 96 ARG A C 1
ATOM 778 O O . ARG A 1 96 ? 0.958 10.962 -24.340 1.00 88.75 96 ARG A O 1
ATOM 785 N N . PHE A 1 97 ? 2.583 12.006 -23.216 1.00 87.50 97 PHE A N 1
ATOM 786 C CA . PHE A 1 97 ? 2.621 11.041 -22.121 1.00 87.50 97 PHE A CA 1
ATOM 787 C C . PHE A 1 97 ? 2.365 11.717 -20.775 1.00 87.50 97 PHE A C 1
ATOM 789 O O . PHE A 1 97 ? 2.609 12.908 -20.580 1.00 87.50 97 PHE A O 1
ATOM 796 N N . LYS A 1 98 ? 1.860 10.938 -19.820 1.00 87.50 98 LYS A N 1
ATOM 797 C CA . LYS A 1 98 ? 1.755 11.340 -18.417 1.00 87.50 98 LYS A CA 1
ATOM 798 C C . LYS A 1 98 ? 2.473 10.298 -17.578 1.00 87.50 98 LYS A C 1
ATOM 800 O O . LYS A 1 98 ? 2.191 9.115 -17.697 1.00 87.50 98 LYS A O 1
ATOM 805 N N . LEU A 1 99 ? 3.350 10.753 -16.687 1.00 85.00 99 LEU A N 1
ATOM 806 C CA . LEU A 1 99 ? 4.046 9.896 -15.716 1.00 85.00 99 LEU A CA 1
ATOM 807 C C . LEU A 1 99 ? 3.159 9.515 -14.515 1.00 85.00 99 LEU A C 1
ATOM 809 O O . LEU A 1 99 ? 3.629 8.936 -13.542 1.00 85.00 99 LEU A O 1
ATOM 813 N N . ALA A 1 100 ? 1.875 9.872 -14.567 1.00 86.62 100 ALA A N 1
ATOM 814 C CA . ALA A 1 100 ? 0.880 9.534 -13.566 1.00 86.62 100 ALA A CA 1
ATOM 815 C C . ALA A 1 100 ? -0.167 8.605 -14.179 1.00 86.62 100 ALA A C 1
ATOM 817 O O . ALA A 1 100 ? -0.656 8.843 -15.285 1.00 86.62 100 ALA A O 1
ATOM 818 N N . PHE A 1 101 ? -0.549 7.582 -13.420 1.00 88.44 101 PHE A N 1
ATOM 819 C CA . PHE A 1 101 ? -1.624 6.677 -13.800 1.00 88.44 101 PHE A CA 1
ATOM 820 C C . PHE A 1 101 ? -2.973 7.391 -13.891 1.00 88.44 101 PHE A C 1
ATOM 822 O O . PHE A 1 101 ? -3.256 8.326 -13.135 1.00 88.44 101 PHE A O 1
ATOM 829 N N . SER A 1 102 ? -3.830 6.903 -14.789 1.00 91.12 102 SER A N 1
ATOM 830 C CA . SER A 1 102 ? -5.217 7.353 -14.881 1.00 91.12 102 SER A CA 1
ATOM 831 C C . SER A 1 102 ? -5.988 7.030 -13.589 1.00 91.12 102 SER A C 1
ATOM 833 O O . SER A 1 102 ? -5.639 6.079 -12.885 1.00 91.12 102 SER A O 1
ATOM 835 N N . PRO A 1 103 ? -7.078 7.752 -13.273 1.00 90.94 103 PRO A N 1
ATOM 836 C CA . PRO A 1 103 ? -7.900 7.448 -12.098 1.00 90.94 103 PRO A CA 1
ATOM 837 C C . PRO A 1 103 ? -8.461 6.016 -12.086 1.00 90.94 103 PRO A C 1
ATOM 839 O O . PRO A 1 103 ? -8.651 5.430 -11.024 1.00 90.94 103 PRO A O 1
ATOM 842 N N . ALA A 1 104 ? -8.722 5.434 -13.261 1.00 92.06 104 ALA A N 1
ATOM 843 C CA . ALA A 1 104 ? -9.134 4.037 -13.383 1.00 92.06 104 ALA A CA 1
ATOM 844 C C . ALA A 1 104 ? -7.998 3.080 -12.990 1.00 92.06 104 ALA A C 1
ATOM 846 O O . ALA A 1 104 ? -8.196 2.217 -12.140 1.00 92.06 104 ALA A O 1
ATOM 847 N N . MET A 1 105 ? -6.794 3.299 -13.525 1.00 90.31 105 MET A N 1
ATOM 848 C CA . MET A 1 105 ? -5.620 2.487 -13.204 1.00 90.31 105 MET A CA 1
ATOM 849 C C . MET A 1 105 ? -5.216 2.614 -11.729 1.00 90.31 105 MET A C 1
ATOM 851 O O . MET A 1 105 ? -4.829 1.636 -11.106 1.00 90.31 105 MET A O 1
ATOM 855 N N . GLN A 1 106 ? -5.363 3.795 -11.123 1.00 89.00 106 GLN A N 1
ATOM 856 C CA . GLN A 1 106 ? -5.112 3.972 -9.689 1.00 89.00 106 GLN A CA 1
ATOM 857 C C . GLN A 1 106 ? -6.077 3.169 -8.808 1.00 89.00 106 GLN A C 1
ATOM 859 O O . GLN A 1 106 ? -5.668 2.700 -7.748 1.00 89.00 106 GLN A O 1
ATOM 864 N N . ARG A 1 107 ? -7.347 3.022 -9.211 1.00 88.69 107 ARG A N 1
ATOM 865 C CA . ARG A 1 107 ? -8.312 2.173 -8.493 1.00 88.69 107 ARG A CA 1
ATOM 866 C C . ARG A 1 107 ? -7.927 0.702 -8.604 1.00 88.69 107 ARG A C 1
ATOM 868 O O . ARG A 1 107 ? -7.790 0.055 -7.574 1.00 88.69 107 ARG A O 1
ATOM 875 N N . TYR A 1 108 ? -7.638 0.246 -9.822 1.00 90.19 108 TYR A N 1
ATOM 876 C CA . TYR A 1 108 ? -7.141 -1.107 -10.069 1.00 90.19 108 TYR A CA 1
ATOM 877 C C . TYR A 1 108 ? -5.884 -1.416 -9.243 1.00 90.19 108 TYR A C 1
ATOM 879 O O . TYR A 1 108 ? -5.840 -2.407 -8.526 1.00 90.19 108 TYR A O 1
ATOM 887 N N . LEU A 1 109 ? -4.886 -0.526 -9.259 1.00 88.88 109 LEU A N 1
ATOM 888 C CA . LEU A 1 109 ? -3.652 -0.712 -8.493 1.00 88.88 109 LEU A CA 1
ATOM 889 C C . LEU A 1 109 ? -3.896 -0.778 -6.986 1.00 88.88 109 LEU A C 1
ATOM 891 O O . LEU A 1 109 ? -3.209 -1.530 -6.310 1.00 88.88 109 LEU A O 1
ATOM 895 N N . LYS A 1 110 ? -4.850 -0.013 -6.441 1.00 86.12 110 LYS A N 1
ATOM 896 C CA . LYS A 1 110 ? -5.187 -0.102 -5.012 1.00 86.12 110 LYS A CA 1
ATOM 897 C C . LYS A 1 110 ? -5.751 -1.467 -4.647 1.00 86.12 110 LYS A C 1
ATOM 899 O O . LYS A 1 110 ? -5.414 -1.974 -3.587 1.00 86.12 110 LYS A O 1
ATOM 904 N N . GLU A 1 111 ? -6.613 -2.024 -5.490 1.00 86.69 111 GLU A N 1
ATOM 905 C CA . GLU A 1 111 ? -7.165 -3.364 -5.289 1.00 86.69 111 GLU A CA 1
ATOM 906 C C . GLU A 1 111 ? -6.060 -4.408 -5.421 1.00 86.69 111 GLU A C 1
ATOM 908 O O . GLU A 1 111 ? -5.832 -5.156 -4.480 1.00 86.69 111 GLU A O 1
ATOM 913 N N . HIS A 1 112 ? -5.279 -4.349 -6.501 1.00 88.75 112 HIS A N 1
ATOM 914 C CA . HIS A 1 112 ? -4.185 -5.284 -6.745 1.00 88.75 112 HIS A CA 1
ATOM 915 C C . HIS A 1 112 ? -3.106 -5.241 -5.655 1.00 88.75 112 HIS A C 1
ATOM 917 O O . HIS A 1 112 ? -2.579 -6.268 -5.257 1.00 88.75 112 HIS A O 1
ATOM 923 N N . GLN A 1 113 ? -2.792 -4.063 -5.106 1.00 88.06 113 GLN A N 1
ATOM 924 C CA . GLN A 1 113 ? -1.864 -3.930 -3.979 1.00 88.06 113 GLN A CA 1
ATOM 925 C C . GLN A 1 113 ? -2.328 -4.685 -2.733 1.00 88.06 113 GLN A C 1
ATOM 927 O O . GLN A 1 113 ? -1.475 -5.115 -1.963 1.00 88.06 113 GLN A O 1
ATOM 932 N N . ARG A 1 114 ? -3.639 -4.852 -2.514 1.00 84.31 114 ARG A N 1
ATOM 933 C CA . ARG A 1 114 ? -4.144 -5.603 -1.355 1.00 84.31 114 ARG A CA 1
ATOM 934 C C . ARG A 1 114 ? -3.747 -7.071 -1.425 1.00 84.31 114 ARG A C 1
ATOM 936 O O . ARG A 1 114 ? -3.479 -7.644 -0.377 1.00 84.31 114 ARG A O 1
ATOM 943 N N . ASP A 1 115 ? -3.640 -7.630 -2.628 1.00 87.00 115 ASP A N 1
ATOM 944 C CA . ASP A 1 115 ? -3.244 -9.026 -2.842 1.00 87.00 115 ASP A CA 1
ATOM 945 C C . ASP A 1 115 ? -1.786 -9.289 -2.422 1.00 87.00 115 ASP A C 1
ATOM 947 O O . ASP A 1 115 ? -1.431 -10.419 -2.099 1.00 87.00 115 ASP A O 1
ATOM 951 N N . PHE A 1 116 ? -0.949 -8.242 -2.384 1.00 86.62 116 PHE A N 1
ATOM 952 C CA . PHE A 1 116 ? 0.463 -8.317 -1.977 1.00 86.62 116 PHE A CA 1
ATOM 953 C C . PHE A 1 116 ? 0.732 -7.753 -0.577 1.00 86.62 116 PHE A C 1
ATOM 955 O O . PHE A 1 116 ? 1.888 -7.563 -0.187 1.00 86.62 116 PHE A O 1
ATOM 962 N N . MET A 1 117 ? -0.319 -7.413 0.172 1.00 86.94 117 MET A N 1
ATOM 963 C CA . MET A 1 117 ? -0.194 -7.003 1.566 1.00 86.94 117 MET A CA 1
ATOM 964 C C . MET A 1 117 ? -0.264 -8.227 2.483 1.00 86.94 117 MET A C 1
ATOM 966 O O . MET A 1 117 ? -1.056 -9.134 2.229 1.00 86.94 117 MET A O 1
ATOM 970 N N . PRO A 1 118 ? 0.508 -8.249 3.581 1.00 86.06 118 PRO A N 1
ATOM 971 C CA . PRO A 1 118 ? 0.356 -9.274 4.598 1.00 86.06 118 PRO A CA 1
ATOM 972 C C . PRO A 1 118 ? -1.024 -9.174 5.247 1.00 86.06 118 PRO A C 1
ATOM 974 O O . PRO A 1 118 ? -1.609 -8.090 5.356 1.00 86.06 118 PRO A O 1
ATOM 977 N N . GLU A 1 119 ? -1.519 -10.313 5.721 1.00 83.88 119 GLU A N 1
ATOM 978 C CA . GLU A 1 119 ? -2.792 -10.380 6.424 1.00 83.88 119 GLU A CA 1
ATOM 979 C C . GLU A 1 119 ? -2.769 -9.515 7.693 1.00 83.88 119 GLU A C 1
ATOM 981 O O . GLU A 1 119 ? -1.874 -9.603 8.542 1.00 83.88 119 GLU A O 1
ATOM 986 N N . ASP A 1 120 ? -3.792 -8.676 7.842 1.00 87.50 120 ASP A N 1
ATOM 987 C CA . ASP A 1 120 ? -3.954 -7.834 9.016 1.00 87.50 120 ASP A CA 1
ATOM 988 C C . ASP A 1 120 ? -4.736 -8.567 10.108 1.00 87.50 120 ASP A C 1
ATOM 990 O O . ASP A 1 120 ? -5.951 -8.415 10.260 1.00 87.50 120 ASP A O 1
ATOM 994 N N . THR A 1 121 ? -4.011 -9.354 10.899 1.00 88.56 121 THR A N 1
ATOM 995 C CA . THR A 1 121 ? -4.574 -10.113 12.027 1.00 88.56 121 THR A CA 1
ATOM 996 C C . THR A 1 121 ? -5.369 -9.235 12.999 1.00 88.56 121 THR A C 1
ATOM 998 O O . THR A 1 121 ? -6.417 -9.656 13.489 1.00 88.56 121 THR A O 1
ATOM 1001 N N . LYS A 1 122 ? -4.940 -7.986 13.238 1.00 90.69 122 LYS A N 1
ATOM 1002 C CA . LYS A 1 122 ? -5.658 -7.045 14.113 1.00 90.69 122 LYS A CA 1
ATOM 1003 C C . LYS A 1 122 ? -6.974 -6.590 13.493 1.00 90.69 122 LYS A C 1
ATOM 1005 O O . LYS A 1 122 ? -7.971 -6.507 14.208 1.00 90.69 122 LYS A O 1
ATOM 1010 N N . ALA A 1 123 ? -6.995 -6.318 12.187 1.00 90.94 123 ALA A N 1
ATOM 1011 C CA . ALA A 1 123 ? -8.241 -6.016 11.487 1.00 90.94 123 ALA A CA 1
ATOM 1012 C C . ALA A 1 123 ? -9.217 -7.197 11.552 1.00 90.94 123 ALA A C 1
ATOM 1014 O O . ALA A 1 123 ? -10.392 -6.982 11.839 1.00 90.94 123 ALA A O 1
ATOM 1015 N N . GLY A 1 124 ? -8.727 -8.431 11.387 1.00 90.88 124 GLY A N 1
ATOM 1016 C CA . GLY A 1 124 ? -9.537 -9.642 11.543 1.00 90.88 124 GLY A CA 1
ATOM 1017 C C . GLY A 1 124 ? -10.148 -9.782 12.943 1.00 90.88 124 GLY A C 1
ATOM 1018 O O . GLY A 1 124 ? -11.348 -10.024 13.073 1.00 90.88 124 GLY A O 1
ATOM 1019 N N . MET A 1 125 ? -9.358 -9.561 14.000 1.00 93.31 125 MET A N 1
ATOM 1020 C CA . MET A 1 125 ? -9.846 -9.596 15.388 1.00 93.31 125 MET A CA 1
ATOM 1021 C C . MET A 1 125 ? -10.891 -8.507 15.669 1.00 93.31 125 MET A C 1
ATOM 1023 O O . MET A 1 125 ? -11.928 -8.784 16.274 1.00 93.31 125 MET A O 1
ATOM 1027 N N . ILE A 1 126 ? -10.646 -7.280 15.195 1.00 93.94 126 ILE A N 1
ATOM 1028 C CA . ILE A 1 126 ? -11.588 -6.163 15.332 1.00 93.94 126 ILE A CA 1
ATOM 1029 C C . ILE A 1 126 ? -12.891 -6.460 14.586 1.00 93.94 126 ILE A C 1
ATOM 1031 O O . ILE A 1 126 ? -13.958 -6.303 15.173 1.00 93.94 126 ILE A O 1
ATOM 1035 N N . GLN A 1 127 ? -12.830 -6.951 13.347 1.00 92.94 127 GLN A N 1
ATOM 1036 C CA . GLN A 1 127 ? -14.021 -7.332 12.586 1.00 92.94 127 GLN A CA 1
ATOM 1037 C C . GLN A 1 127 ? -14.829 -8.416 13.318 1.00 92.94 127 GLN A C 1
ATOM 1039 O O . GLN A 1 127 ? -16.022 -8.239 13.546 1.00 92.94 127 GLN A O 1
ATOM 1044 N N . ALA A 1 128 ? -14.173 -9.484 13.788 1.00 93.44 128 ALA A N 1
ATOM 1045 C CA . ALA A 1 128 ? -14.832 -10.575 14.508 1.00 93.44 128 ALA A CA 1
ATOM 1046 C C . ALA A 1 128 ? -15.523 -10.118 15.807 1.00 93.44 128 ALA A C 1
ATOM 1048 O O . ALA A 1 128 ? -16.560 -10.667 16.191 1.00 93.44 128 ALA A O 1
ATOM 1049 N N . TYR A 1 129 ? -14.956 -9.121 16.491 1.00 94.31 129 TYR A N 1
ATOM 1050 C CA . TYR A 1 129 ? -15.599 -8.475 17.633 1.00 94.31 129 TYR A CA 1
ATOM 1051 C C . TYR A 1 129 ? -16.819 -7.657 17.195 1.00 94.31 129 TYR A C 1
ATOM 1053 O O . TYR A 1 129 ? -17.902 -7.834 17.750 1.00 94.31 129 TYR A O 1
ATOM 1061 N N . LEU A 1 130 ? -16.672 -6.802 16.178 1.00 93.88 130 LEU A N 1
ATOM 1062 C CA . LEU A 1 130 ? -17.743 -5.928 15.686 1.00 93.88 130 LEU A CA 1
ATOM 1063 C C . LEU A 1 130 ? -18.945 -6.698 15.128 1.00 93.88 130 LEU A C 1
ATOM 1065 O O . LEU A 1 130 ? -20.072 -6.217 15.252 1.00 93.88 130 LEU A O 1
ATOM 1069 N N . ASP A 1 131 ? -18.727 -7.881 14.557 1.00 92.12 131 ASP A N 1
ATOM 1070 C CA . ASP A 1 131 ? -19.795 -8.751 14.051 1.00 92.12 131 ASP A CA 1
ATOM 1071 C C . ASP A 1 131 ? -20.654 -9.321 15.189 1.00 92.12 131 ASP A C 1
ATOM 1073 O O . ASP A 1 131 ? -21.875 -9.424 15.072 1.00 92.12 131 ASP A O 1
ATOM 1077 N N . LYS A 1 132 ? -20.026 -9.652 16.324 1.00 92.06 132 LYS A N 1
ATOM 1078 C CA . LYS A 1 132 ? -20.708 -10.149 17.533 1.00 92.06 132 LYS A CA 1
ATOM 1079 C C . LYS A 1 132 ? -21.253 -9.022 18.407 1.00 92.06 132 LYS A C 1
ATOM 1081 O O . LYS A 1 132 ? -22.090 -9.266 19.277 1.00 92.06 132 LYS A O 1
ATOM 1086 N N . TYR A 1 133 ? -20.767 -7.802 18.207 1.00 92.19 133 TYR A N 1
ATOM 1087 C CA . TYR A 1 133 ? -21.124 -6.657 19.023 1.00 92.19 133 TYR A CA 1
ATOM 1088 C C . TYR A 1 133 ? -22.563 -6.198 18.750 1.00 92.19 133 TYR A C 1
ATOM 1090 O O . TYR A 1 133 ? -22.974 -5.967 17.608 1.00 92.19 133 TYR A O 1
ATOM 1098 N N . THR A 1 134 ? -23.336 -6.055 19.826 1.00 88.44 134 THR A N 1
ATOM 1099 C CA . THR A 1 134 ? -24.751 -5.654 19.794 1.00 88.44 134 THR A CA 1
ATOM 1100 C C . THR A 1 134 ? -24.960 -4.154 19.994 1.00 88.44 134 THR A C 1
ATOM 1102 O O . THR A 1 134 ? -26.051 -3.651 19.734 1.00 88.44 134 THR A O 1
ATOM 1105 N N . GLY A 1 135 ? -23.939 -3.423 20.449 1.00 87.25 135 GLY A N 1
ATOM 1106 C CA . GLY A 1 135 ? -24.025 -1.978 20.639 1.00 87.25 135 GLY A CA 1
ATOM 1107 C C . GLY A 1 135 ? -23.949 -1.197 19.323 1.00 87.25 135 GLY A C 1
ATOM 1108 O O . GLY A 1 135 ? -23.448 -1.674 18.306 1.00 87.25 135 GLY A O 1
ATOM 1109 N N . SER A 1 136 ? -24.434 0.044 19.352 1.00 89.25 136 SER A N 1
ATOM 1110 C CA . SER A 1 136 ? -24.448 0.946 18.192 1.00 89.25 136 SER A CA 1
ATOM 1111 C C . SER A 1 136 ? -23.216 1.845 18.087 1.00 89.25 136 SER A C 1
ATOM 1113 O O . SER A 1 136 ? -23.051 2.520 17.075 1.00 89.25 136 SER A O 1
ATOM 1115 N N . MET A 1 137 ? -22.361 1.889 19.114 1.00 91.81 137 MET A N 1
ATOM 1116 C CA . MET A 1 137 ? -21.185 2.761 19.173 1.00 91.81 137 MET A CA 1
ATOM 1117 C C . MET A 1 137 ? -19.994 2.032 19.788 1.00 91.81 137 MET A C 1
ATOM 1119 O O . MET A 1 137 ? -20.156 1.318 20.772 1.00 91.81 137 MET A O 1
ATOM 1123 N N . VAL A 1 138 ? -18.799 2.280 19.255 1.00 93.44 138 VAL A N 1
ATOM 1124 C CA . VAL A 1 138 ? -17.525 1.754 19.769 1.00 93.44 138 VAL A CA 1
ATOM 1125 C C . VAL A 1 138 ? -16.471 2.860 19.832 1.00 93.44 138 VAL A C 1
ATOM 1127 O O . VAL A 1 138 ? -16.473 3.775 19.006 1.00 93.44 138 VAL A O 1
ATOM 1130 N N . CYS A 1 139 ? -15.552 2.791 20.796 1.00 92.88 139 CYS A N 1
ATOM 1131 C CA . CYS A 1 139 ? -14.385 3.683 20.870 1.00 92.88 139 CYS A CA 1
ATOM 1132 C C . CYS A 1 139 ? -13.063 2.921 20.738 1.00 92.88 139 CYS A C 1
ATOM 1134 O O . CYS A 1 139 ? -12.999 1.710 20.944 1.00 92.88 139 CYS A O 1
ATOM 1136 N N . SER A 1 140 ? -11.974 3.634 20.442 1.00 92.50 140 SER A N 1
ATOM 1137 C CA . SER A 1 140 ? -10.662 3.010 20.227 1.00 92.50 140 SER A CA 1
ATOM 1138 C C . SER A 1 140 ? -10.148 2.257 21.464 1.00 92.50 140 SER A C 1
ATOM 1140 O O . SER A 1 140 ? -9.528 1.209 21.315 1.00 92.50 140 SER A O 1
ATOM 1142 N N . LYS A 1 141 ? -10.433 2.737 22.689 1.00 90.62 141 LYS A N 1
ATOM 1143 C CA . LYS A 1 141 ? -10.069 2.009 23.922 1.00 90.62 141 LYS A CA 1
ATOM 1144 C C . LYS A 1 141 ? -10.852 0.710 24.100 1.00 90.62 141 LYS A C 1
ATOM 1146 O O . LYS A 1 141 ? -10.266 -0.278 24.525 1.00 90.62 141 LYS A O 1
ATOM 1151 N N . GLN A 1 142 ? -12.138 0.713 23.761 1.00 92.31 142 GLN A N 1
ATOM 1152 C CA . GLN A 1 142 ? -12.978 -0.482 23.804 1.00 92.31 142 GLN A CA 1
ATOM 1153 C C . GLN A 1 142 ? -12.447 -1.550 22.848 1.00 92.31 142 GLN A C 1
ATOM 1155 O O . GLN A 1 142 ? -12.222 -2.683 23.253 1.00 92.31 142 GLN A O 1
ATOM 1160 N N . LEU A 1 143 ? -12.147 -1.166 21.604 1.00 93.19 143 LEU A N 1
ATOM 1161 C CA . LEU A 1 143 ? -11.562 -2.077 20.617 1.00 93.19 143 LEU A CA 1
ATOM 1162 C C . LEU A 1 143 ? -10.196 -2.611 21.067 1.00 93.19 143 LEU A C 1
ATOM 1164 O O . LEU A 1 143 ? -9.905 -3.787 20.883 1.00 93.19 143 LEU A O 1
ATOM 1168 N N . TYR A 1 144 ? -9.372 -1.782 21.708 1.00 93.12 144 TYR A N 1
ATOM 1169 C CA . TYR A 1 144 ? -8.095 -2.235 22.251 1.00 93.12 144 TYR A CA 1
ATOM 1170 C C . TYR A 1 144 ? -8.268 -3.287 23.359 1.00 93.12 144 TYR A C 1
ATOM 1172 O O . TYR A 1 144 ? -7.642 -4.343 23.307 1.00 93.12 144 TYR A O 1
ATOM 1180 N N . LYS A 1 145 ? -9.130 -3.028 24.352 1.00 91.50 145 LYS A N 1
ATOM 1181 C CA . LYS A 1 145 ? -9.284 -3.932 25.502 1.00 91.50 145 LYS A CA 1
ATOM 1182 C C . LYS A 1 145 ? -10.066 -5.197 25.157 1.00 91.50 145 LYS A C 1
ATOM 1184 O O . LYS A 1 145 ? -9.645 -6.287 25.532 1.00 91.50 145 LYS A O 1
ATOM 1189 N N . GLU A 1 146 ? -11.174 -5.052 24.436 1.00 92.12 146 GLU A N 1
ATOM 1190 C CA . GLU A 1 146 ? -12.114 -6.146 24.180 1.00 92.12 146 GLU A CA 1
ATOM 1191 C C . GLU A 1 146 ? -11.829 -6.879 22.869 1.00 92.12 146 GLU A C 1
ATOM 1193 O O . GLU A 1 146 ? -11.845 -8.106 22.848 1.00 92.12 146 GLU A O 1
ATOM 1198 N N . ALA A 1 147 ? -11.537 -6.165 21.776 1.00 92.19 147 ALA A N 1
ATOM 1199 C CA . ALA A 1 147 ? -11.326 -6.814 20.479 1.00 92.19 147 ALA A CA 1
ATOM 1200 C C . ALA A 1 147 ? -9.909 -7.385 20.335 1.00 92.19 147 ALA A C 1
ATOM 1202 O O . ALA A 1 147 ? -9.733 -8.457 19.762 1.00 92.19 147 ALA A O 1
ATOM 1203 N N . LEU A 1 148 ? -8.897 -6.691 20.868 1.00 91.69 148 LEU A N 1
ATOM 1204 C CA . LEU A 1 148 ? -7.493 -7.122 20.817 1.00 91.69 148 LEU A CA 1
ATOM 1205 C C . LEU A 1 148 ? -7.028 -7.873 22.083 1.00 91.69 148 LEU A C 1
ATOM 1207 O O . LEU A 1 148 ? -5.847 -8.185 22.198 1.00 91.69 148 LEU A O 1
ATOM 1211 N N . ASN A 1 149 ? -7.937 -8.201 23.012 1.00 88.12 149 ASN A N 1
ATOM 1212 C CA . ASN A 1 149 ? -7.671 -8.943 24.258 1.00 88.12 149 ASN A CA 1
ATOM 1213 C C . ASN A 1 149 ? -6.667 -8.286 25.236 1.00 88.12 149 ASN A C 1
ATOM 1215 O O . ASN A 1 149 ? -6.032 -8.977 26.034 1.00 88.12 149 ASN A O 1
ATOM 1219 N N . HIS A 1 150 ? -6.548 -6.956 25.240 1.00 87.50 150 HIS A N 1
ATOM 1220 C CA . HIS A 1 150 ? -5.714 -6.210 26.194 1.00 87.50 150 HIS A CA 1
ATOM 1221 C C . HIS A 1 150 ? -6.509 -5.721 27.417 1.00 87.50 150 HIS A C 1
ATOM 1223 O O . HIS A 1 150 ? -6.569 -4.525 27.702 1.00 87.50 150 HIS A O 1
ATOM 1229 N N . ALA A 1 151 ? -7.142 -6.639 28.154 1.00 79.81 151 ALA A N 1
ATOM 1230 C CA . ALA A 1 151 ? -8.104 -6.305 29.213 1.00 79.81 151 ALA A CA 1
ATOM 1231 C C . ALA A 1 151 ? -7.552 -5.384 30.326 1.00 79.81 151 ALA A C 1
ATOM 1233 O O . ALA A 1 151 ? -8.297 -4.588 30.899 1.00 79.81 151 ALA A O 1
ATOM 1234 N N . PHE A 1 152 ? -6.251 -5.462 30.620 1.00 81.88 152 PHE A N 1
ATOM 1235 C CA . PHE A 1 152 ? -5.628 -4.759 31.749 1.00 81.88 152 PHE A CA 1
ATOM 1236 C C . PHE A 1 152 ? -4.643 -3.655 31.344 1.00 81.88 152 PHE A C 1
ATOM 1238 O O . PHE A 1 152 ? -4.177 -2.918 32.211 1.00 81.88 152 PHE A O 1
ATOM 1245 N N . ASP A 1 153 ? -4.358 -3.499 30.051 1.00 87.06 153 ASP A N 1
ATOM 1246 C CA . ASP A 1 153 ? -3.361 -2.542 29.574 1.00 87.06 153 ASP A CA 1
ATOM 1247 C C . ASP A 1 153 ? -4.012 -1.220 29.152 1.00 87.06 153 ASP A C 1
ATOM 1249 O O . ASP A 1 153 ? -5.110 -1.184 28.588 1.00 87.06 153 ASP A O 1
ATOM 1253 N N . GLU A 1 154 ? -3.309 -0.108 29.376 1.00 86.94 154 GLU A N 1
ATOM 1254 C CA . GLU A 1 154 ? -3.681 1.170 28.770 1.00 86.94 154 GLU A CA 1
ATOM 1255 C C . GLU A 1 154 ? -2.979 1.340 27.414 1.00 86.94 154 GLU A C 1
ATOM 1257 O O . GLU A 1 154 ? -1.750 1.241 27.339 1.00 86.94 154 GLU A O 1
ATOM 1262 N N . PRO A 1 155 ? -3.735 1.629 26.340 1.00 90.00 155 PRO A N 1
ATOM 1263 C CA . PRO A 1 155 ? -3.175 1.738 25.003 1.00 90.00 155 PRO A CA 1
ATOM 1264 C C . PRO A 1 155 ? -2.255 2.949 24.869 1.00 90.00 155 PRO A C 1
ATOM 1266 O O . PRO A 1 155 ? -2.572 4.071 25.283 1.00 90.00 155 PRO A O 1
ATOM 1269 N N . LYS A 1 156 ? -1.130 2.750 24.188 1.00 91.44 156 LYS A N 1
ATOM 1270 C CA . LYS A 1 156 ? -0.238 3.823 23.753 1.00 91.44 156 LYS A CA 1
ATOM 1271 C C . LYS A 1 156 ? -0.879 4.599 22.603 1.00 91.44 156 LYS A C 1
ATOM 1273 O O . LYS A 1 156 ? -1.663 4.088 21.808 1.00 91.44 156 LYS A O 1
ATOM 1278 N N . GLN A 1 157 ? -0.455 5.850 22.434 1.00 87.19 157 GLN A N 1
ATOM 1279 C CA . GLN A 1 157 ? -0.956 6.731 21.368 1.00 87.19 157 GLN A CA 1
ATOM 1280 C C . GLN A 1 157 ? -0.788 6.152 19.951 1.00 87.19 157 GLN A C 1
ATOM 1282 O O . GLN A 1 157 ? -1.585 6.446 19.064 1.00 87.19 157 GLN A O 1
ATOM 1287 N N . TRP A 1 158 ? 0.256 5.358 19.697 1.00 84.38 158 TRP A N 1
ATOM 1288 C CA . TRP A 1 158 ? 0.449 4.729 18.387 1.00 84.38 158 TRP A CA 1
ATOM 1289 C C . TRP A 1 158 ? -0.492 3.534 18.158 1.00 84.38 158 TRP A C 1
ATOM 1291 O O . TRP A 1 158 ? -0.914 3.345 17.026 1.00 84.38 158 TRP A O 1
ATOM 1301 N N . GLU A 1 159 ? -0.888 2.806 19.207 1.00 90.06 159 GLU A N 1
ATOM 1302 C CA . GLU A 1 159 ? -1.867 1.705 19.128 1.00 90.06 159 GLU A CA 1
ATOM 1303 C C . GLU A 1 159 ? -3.270 2.255 18.856 1.00 90.06 159 GLU A C 1
ATOM 1305 O O . GLU A 1 159 ? -3.992 1.738 18.011 1.00 90.06 159 GLU A O 1
ATOM 1310 N N . ILE A 1 160 ? -3.626 3.380 19.485 1.00 91.19 160 ILE A N 1
ATOM 1311 C CA . ILE A 1 160 ? -4.872 4.094 19.170 1.00 91.19 160 ILE A CA 1
ATOM 1312 C C . ILE A 1 160 ? -4.890 4.565 17.716 1.00 91.19 160 ILE A C 1
ATOM 1314 O O . ILE A 1 160 ? -5.902 4.412 17.036 1.00 91.19 160 ILE A O 1
ATOM 1318 N N . ARG A 1 161 ? -3.783 5.132 17.219 1.00 88.50 161 ARG A N 1
ATOM 1319 C CA . ARG A 1 161 ? -3.678 5.529 15.806 1.00 88.50 161 ARG A CA 1
ATOM 1320 C C . ARG A 1 161 ? -3.837 4.331 14.873 1.00 88.50 161 ARG A C 1
ATOM 1322 O O . ARG A 1 161 ? -4.564 4.442 13.896 1.00 88.50 161 ARG A O 1
ATOM 1329 N N . GLU A 1 162 ? -3.236 3.197 15.213 1.00 88.56 162 GLU A N 1
ATOM 1330 C CA . GLU A 1 162 ? -3.357 1.959 14.445 1.00 88.56 162 GLU A CA 1
ATOM 1331 C C . GLU A 1 162 ? -4.805 1.444 14.392 1.00 88.56 162 GLU A C 1
ATOM 1333 O O . GLU A 1 162 ? -5.308 1.147 13.312 1.00 88.56 162 GLU A O 1
ATOM 1338 N N . ILE A 1 163 ? -5.513 1.411 15.528 1.00 91.88 163 ILE A N 1
ATOM 1339 C CA . ILE A 1 163 ? -6.941 1.046 15.578 1.00 91.88 163 ILE A CA 1
ATOM 1340 C C . ILE A 1 163 ? -7.778 2.012 14.740 1.00 91.88 163 ILE A C 1
ATOM 1342 O O . ILE A 1 163 ? -8.671 1.585 14.009 1.00 91.88 163 ILE A O 1
ATOM 1346 N N . ASN A 1 164 ? -7.486 3.314 14.815 1.00 91.12 164 ASN A N 1
ATOM 1347 C CA . ASN A 1 164 ? -8.190 4.306 14.012 1.00 91.12 164 ASN A CA 1
ATOM 1348 C C . ASN A 1 164 ? -7.980 4.070 12.508 1.00 91.12 164 ASN A C 1
ATOM 1350 O O . ASN A 1 164 ? -8.917 4.236 11.732 1.00 91.12 164 ASN A O 1
ATOM 1354 N N . GLU A 1 165 ? -6.770 3.702 12.086 1.00 89.00 165 GLU A N 1
ATOM 1355 C CA . GLU A 1 165 ? -6.483 3.355 10.692 1.00 89.00 165 GLU A CA 1
ATOM 1356 C C . GLU A 1 165 ? -7.258 2.107 10.259 1.00 89.00 165 GLU A C 1
ATOM 1358 O O . GLU A 1 165 ? -7.937 2.158 9.236 1.00 89.00 165 GLU A O 1
ATOM 1363 N N . ILE A 1 166 ? -7.248 1.039 11.068 1.00 91.25 166 ILE A N 1
ATOM 1364 C CA . ILE A 1 166 ? -8.017 -0.191 10.808 1.00 91.25 166 ILE A CA 1
ATOM 1365 C C . ILE A 1 166 ? -9.502 0.127 10.616 1.00 91.25 166 ILE A C 1
ATOM 1367 O O . ILE A 1 166 ? -10.085 -0.224 9.592 1.00 91.25 166 ILE A O 1
ATOM 1371 N N . MET A 1 167 ? -10.110 0.832 11.571 1.00 92.31 167 MET A N 1
ATOM 1372 C CA . MET A 1 167 ? -11.540 1.137 11.535 1.00 92.31 167 MET A CA 1
ATOM 1373 C C . MET A 1 167 ? -11.945 1.977 10.324 1.00 92.31 167 MET A C 1
ATOM 1375 O O . MET A 1 167 ? -13.043 1.815 9.811 1.00 92.31 167 MET A O 1
ATOM 1379 N N . ASN A 1 168 ? -11.076 2.878 9.867 1.00 89.88 168 ASN A N 1
ATOM 1380 C CA . ASN A 1 168 ? -11.403 3.779 8.764 1.00 89.88 168 ASN A CA 1
ATOM 1381 C C . ASN A 1 168 ? -11.081 3.199 7.377 1.00 89.88 168 ASN A C 1
ATOM 1383 O O . ASN A 1 168 ? -11.589 3.717 6.386 1.00 89.88 168 ASN A O 1
ATOM 1387 N N . GLN A 1 169 ? -10.193 2.203 7.281 1.00 85.44 169 GLN A N 1
ATOM 1388 C CA . GLN A 1 169 ? -9.674 1.707 5.995 1.00 85.44 169 GLN A CA 1
ATOM 1389 C C . GLN A 1 169 ? -10.007 0.239 5.722 1.00 85.44 169 GLN A C 1
ATOM 1391 O O . GLN A 1 169 ? -10.099 -0.146 4.558 1.00 85.44 169 GLN A O 1
ATOM 1396 N N . CYS A 1 170 ? -10.188 -0.574 6.764 1.00 86.50 170 CYS A N 1
ATOM 1397 C CA . CYS A 1 170 ? -10.420 -2.015 6.644 1.00 86.50 170 CYS A CA 1
ATOM 1398 C C . CYS A 1 170 ? -11.853 -2.420 7.006 1.00 86.50 170 CYS A C 1
ATOM 1400 O O . CYS A 1 170 ? -12.344 -3.421 6.493 1.00 86.50 170 CYS A O 1
ATOM 1402 N N . ILE A 1 171 ? -12.519 -1.655 7.874 1.00 89.50 171 ILE A N 1
ATOM 1403 C CA . ILE A 1 171 ? -13.861 -1.961 8.374 1.00 89.50 171 ILE A CA 1
ATOM 1404 C C . ILE A 1 171 ? -14.903 -1.147 7.599 1.00 89.50 171 ILE A C 1
ATOM 1406 O O . ILE A 1 171 ? -14.726 0.044 7.355 1.00 89.50 171 ILE A O 1
ATOM 1410 N N . SER A 1 172 ? -16.006 -1.793 7.221 1.00 89.12 172 SER A N 1
ATOM 1411 C CA . SER A 1 172 ? -17.148 -1.159 6.547 1.00 89.12 172 SER A CA 1
ATOM 1412 C C . SER A 1 172 ? -18.396 -1.180 7.437 1.00 89.12 172 SER A C 1
ATOM 1414 O O . SER A 1 172 ? -18.475 -1.963 8.383 1.00 89.12 172 SER A O 1
ATOM 1416 N N . GLY A 1 173 ? -19.360 -0.289 7.177 1.00 89.94 173 GLY A N 1
ATOM 1417 C CA . GLY A 1 173 ? -20.604 -0.192 7.957 1.00 89.94 173 GLY A CA 1
ATOM 1418 C C . GLY A 1 173 ? -20.469 0.511 9.315 1.00 89.94 173 GLY A C 1
ATOM 1419 O O . GLY A 1 173 ? -21.366 0.416 10.154 1.00 89.94 173 GLY A O 1
ATOM 1420 N N . TRP A 1 174 ? -19.360 1.219 9.546 1.00 93.56 174 TRP A N 1
ATOM 1421 C CA . TRP A 1 174 ? -19.106 2.000 10.757 1.00 93.56 174 TRP A CA 1
ATOM 1422 C C . TRP A 1 174 ? -18.667 3.418 10.390 1.00 93.56 174 TRP A C 1
ATOM 1424 O O . TRP A 1 174 ? -17.661 3.619 9.713 1.00 93.56 174 TRP A O 1
ATOM 1434 N N . ARG A 1 175 ? -19.397 4.421 10.880 1.00 92.50 175 ARG A N 1
ATOM 1435 C CA . ARG A 1 175 ? -19.143 5.836 10.608 1.00 92.50 175 ARG A CA 1
ATOM 1436 C C . ARG A 1 175 ? -18.380 6.487 11.753 1.00 92.50 175 ARG A C 1
ATOM 1438 O O . ARG A 1 175 ? -18.840 6.490 12.893 1.00 92.50 175 ARG A O 1
ATOM 1445 N N . TYR A 1 176 ? -17.238 7.097 11.446 1.00 92.50 176 TYR A N 1
ATOM 1446 C CA . TYR A 1 176 ? -16.473 7.873 12.423 1.00 92.50 176 TYR A CA 1
ATOM 1447 C C . TYR A 1 176 ? -17.217 9.150 12.830 1.00 92.50 176 TYR A C 1
ATOM 1449 O O . TYR A 1 176 ? -17.705 9.891 11.974 1.00 92.50 176 TYR A O 1
ATOM 1457 N N . PHE A 1 177 ? -17.236 9.460 14.128 1.00 91.44 177 PHE A N 1
ATOM 1458 C CA . PHE A 1 177 ? -17.752 10.729 14.633 1.00 91.44 177 PHE A CA 1
ATOM 1459 C C . PHE A 1 177 ? -16.652 11.549 15.337 1.00 91.44 177 PHE A C 1
ATOM 1461 O O . PHE A 1 177 ? -15.934 11.046 16.208 1.00 91.44 177 PHE A O 1
ATOM 1468 N N . PRO A 1 178 ? -16.511 12.851 15.015 1.00 84.81 178 PRO A N 1
ATOM 1469 C CA . PRO A 1 178 ? -15.445 13.683 15.572 1.00 84.81 178 PRO A CA 1
ATOM 1470 C C . PRO A 1 178 ? -15.744 14.204 16.985 1.00 84.81 178 PRO A C 1
ATOM 1472 O O . PRO A 1 178 ? -14.813 14.597 17.690 1.00 84.81 178 PRO A O 1
ATOM 1475 N N . ASN A 1 179 ? -17.015 14.228 17.397 1.00 89.12 179 ASN A N 1
ATOM 1476 C CA . ASN A 1 179 ? -17.457 14.801 18.670 1.00 89.12 179 ASN A CA 1
ATOM 1477 C C . ASN A 1 179 ? -17.376 13.760 19.796 1.00 89.12 179 ASN A C 1
ATOM 1479 O O . ASN A 1 179 ? -18.083 12.758 19.717 1.00 89.12 179 ASN A O 1
ATOM 1483 N N . PRO A 1 180 ? -16.575 13.976 20.858 1.00 89.06 180 PRO A N 1
ATOM 1484 C CA . PRO A 1 180 ? -16.434 12.989 21.922 1.00 89.06 180 PRO A CA 1
ATOM 1485 C C . PRO A 1 180 ? -17.759 12.683 22.633 1.00 89.06 180 PRO A C 1
ATOM 1487 O O . PRO A 1 180 ? -18.404 13.582 23.184 1.00 89.06 180 PRO A O 1
ATOM 1490 N N . ARG A 1 181 ? -18.133 11.402 22.663 1.00 89.12 181 ARG A N 1
ATOM 1491 C CA . ARG A 1 181 ? -19.319 10.874 23.352 1.00 89.12 181 ARG A CA 1
ATOM 1492 C C . ARG A 1 181 ? -18.904 10.099 24.599 1.00 89.12 181 ARG A C 1
ATOM 1494 O O . ARG A 1 181 ? -17.750 9.699 24.726 1.00 89.12 181 ARG A O 1
ATOM 1501 N N . MET A 1 182 ? -19.831 9.951 25.540 1.00 88.50 182 MET A N 1
ATOM 1502 C CA . MET A 1 182 ? -19.594 9.217 26.782 1.00 88.50 182 MET A CA 1
ATOM 1503 C C . MET A 1 182 ? -19.736 7.713 26.538 1.00 88.50 182 MET A C 1
ATOM 1505 O O . MET A 1 182 ? -20.765 7.271 26.037 1.00 88.50 182 MET A O 1
ATOM 1509 N N . PHE A 1 183 ? -18.723 6.949 26.932 1.00 88.31 183 PHE A N 1
ATOM 1510 C CA . PHE A 1 183 ? -18.734 5.490 26.980 1.00 88.31 183 PHE A CA 1
ATOM 1511 C C . PHE A 1 183 ? -18.668 5.060 28.447 1.00 88.31 183 PHE A C 1
ATOM 1513 O O . PHE A 1 183 ? -17.844 5.590 29.193 1.00 88.31 183 PHE A O 1
ATOM 1520 N N . SER A 1 184 ? -19.532 4.132 28.865 1.00 79.31 184 SER A N 1
ATOM 1521 C CA . SER A 1 184 ? -19.725 3.755 30.277 1.00 79.31 184 SER A CA 1
ATOM 1522 C C . SER A 1 184 ? -18.419 3.406 30.996 1.00 79.31 184 SER A C 1
ATOM 1524 O O . SER A 1 184 ? -18.152 3.952 32.062 1.00 79.31 184 SER A O 1
ATOM 1526 N N . GLU A 1 185 ? -17.583 2.562 30.388 1.00 83.38 185 GLU A N 1
ATOM 1527 C CA . GLU A 1 185 ? -16.323 2.079 30.981 1.00 83.38 185 GLU A CA 1
ATOM 1528 C C . GLU A 1 185 ? -15.076 2.834 30.493 1.00 83.38 185 GLU A C 1
ATOM 1530 O O . GLU A 1 185 ? -13.985 2.679 31.038 1.00 83.38 185 GLU A O 1
ATOM 1535 N N . TYR A 1 186 ? -15.226 3.690 29.477 1.00 85.81 186 TYR A N 1
ATOM 1536 C CA . TYR A 1 186 ? -14.097 4.295 28.758 1.00 85.81 186 TYR A CA 1
ATOM 1537 C C . TYR A 1 186 ? -14.082 5.833 28.800 1.00 85.81 186 TYR A C 1
ATOM 1539 O O . TYR A 1 186 ? -13.125 6.455 28.331 1.00 85.81 186 TYR A O 1
ATOM 1547 N N . GLY A 1 187 ? -15.101 6.470 29.379 1.00 88.62 187 GLY A N 1
ATOM 1548 C CA . GLY A 1 187 ? -15.199 7.926 29.501 1.00 88.62 187 GLY A CA 1
ATOM 1549 C C . GLY A 1 187 ? -15.517 8.633 28.178 1.00 88.62 187 GLY A C 1
ATOM 1550 O O . GLY A 1 187 ? -16.048 8.034 27.243 1.00 88.62 187 GLY A O 1
ATOM 1551 N N . ARG A 1 188 ? -15.224 9.940 28.090 1.00 88.81 188 ARG A N 1
ATOM 1552 C CA . ARG A 1 188 ? -15.509 10.738 26.881 1.00 88.81 188 ARG A CA 1
ATOM 1553 C C . ARG A 1 188 ? -14.451 10.517 25.806 1.00 88.81 188 ARG A C 1
ATOM 1555 O O . ARG A 1 188 ? -13.310 10.941 25.976 1.00 88.81 188 ARG A O 1
ATOM 1562 N N . GLN A 1 189 ? -14.841 9.922 24.682 1.00 89.44 189 GLN A N 1
ATOM 1563 C CA . GLN A 1 189 ? -13.940 9.628 23.565 1.00 89.44 189 GLN A CA 1
ATOM 1564 C C . GLN A 1 189 ? -14.616 9.818 22.207 1.00 89.44 189 GLN A C 1
ATOM 1566 O O . GLN A 1 189 ? -15.841 9.797 22.088 1.00 89.44 189 GLN A O 1
ATOM 1571 N N . LYS A 1 190 ? -13.799 10.017 21.170 1.00 91.00 190 LYS A N 1
ATOM 1572 C CA . LYS A 1 190 ? -14.237 9.872 19.776 1.00 91.00 190 LYS A CA 1
ATOM 1573 C C . LYS A 1 190 ? -14.363 8.382 19.449 1.00 91.00 190 LYS A C 1
ATOM 1575 O O . LYS A 1 190 ? -13.779 7.550 20.144 1.00 91.00 190 LYS A O 1
ATOM 1580 N N . GLY A 1 191 ? -15.108 8.049 18.407 1.00 93.12 191 GLY A N 1
ATOM 1581 C CA . GLY A 1 191 ? -15.341 6.657 18.055 1.00 93.12 191 GLY A CA 1
ATOM 1582 C C . GLY A 1 191 ? -16.107 6.505 16.755 1.00 93.12 191 GLY A C 1
ATOM 1583 O O . GLY A 1 191 ? -16.154 7.426 15.935 1.00 93.12 191 GLY A O 1
ATOM 1584 N N . TRP A 1 192 ? -16.716 5.337 16.601 1.00 95.44 192 TRP A N 1
ATOM 1585 C CA . TRP A 1 192 ? -17.522 4.980 15.447 1.00 95.44 192 TRP A CA 1
ATOM 1586 C C . TRP A 1 192 ? -18.915 4.574 15.887 1.00 95.44 192 TRP A C 1
ATOM 1588 O O . TRP A 1 192 ? -19.098 3.997 16.958 1.00 95.44 192 TRP A O 1
ATOM 1598 N N . GLU A 1 193 ? -19.894 4.885 15.055 1.00 94.00 193 GLU A N 1
ATOM 1599 C CA . GLU A 1 193 ? -21.267 4.421 15.200 1.00 94.00 193 GLU A CA 1
ATOM 1600 C C . GLU A 1 193 ? -21.635 3.526 14.020 1.00 94.00 193 GLU A C 1
ATOM 1602 O O . GLU A 1 193 ? -21.151 3.735 12.907 1.00 94.00 193 GLU A O 1
ATOM 1607 N N . ARG A 1 194 ? -22.456 2.507 14.262 1.00 92.25 194 ARG A N 1
ATOM 1608 C CA . ARG A 1 194 ? -22.893 1.586 13.214 1.00 92.25 194 ARG A CA 1
ATOM 1609 C C . ARG A 1 194 ? -23.764 2.346 12.214 1.00 92.25 194 ARG A C 1
ATOM 1611 O O . ARG A 1 194 ? -24.655 3.098 12.611 1.00 92.25 194 ARG A O 1
ATOM 1618 N N . GLU A 1 195 ? -23.506 2.169 10.925 1.00 87.56 195 GLU A N 1
ATOM 1619 C CA . GLU A 1 195 ? -24.391 2.693 9.890 1.00 87.56 195 GLU A CA 1
ATOM 1620 C C . GLU A 1 195 ? -25.690 1.885 9.931 1.00 87.56 195 GLU A C 1
ATOM 1622 O O . GLU A 1 195 ? -25.695 0.679 9.691 1.00 87.56 195 GLU A O 1
ATOM 1627 N N . ASN A 1 196 ? -26.802 2.530 10.289 1.00 73.38 196 ASN A N 1
ATOM 1628 C CA . ASN A 1 196 ? -28.102 1.885 10.162 1.00 73.38 196 ASN A CA 1
ATOM 1629 C C . ASN A 1 196 ? -28.381 1.690 8.665 1.00 73.38 196 ASN A C 1
ATOM 1631 O O . ASN A 1 196 ? -28.301 2.677 7.925 1.00 73.38 196 ASN A O 1
ATOM 1635 N N . PRO A 1 197 ? -28.744 0.478 8.202 1.00 54.94 197 PRO A N 1
ATOM 1636 C CA . PRO A 1 197 ? -29.315 0.347 6.874 1.00 54.94 197 PRO A CA 1
ATOM 1637 C C . PRO A 1 197 ? -30.566 1.220 6.860 1.00 54.94 197 PRO A C 1
ATOM 1639 O O . PRO A 1 197 ? -31.450 1.062 7.704 1.00 54.94 197 PRO A O 1
ATOM 1642 N N . ALA A 1 198 ? -30.593 2.206 5.967 1.00 43.66 198 ALA A N 1
ATOM 1643 C CA . ALA A 1 198 ? -31.749 3.061 5.800 1.00 43.66 198 ALA A CA 1
ATOM 1644 C C . ALA A 1 198 ? -32.965 2.167 5.520 1.00 43.66 198 ALA A C 1
ATOM 1646 O O . ALA A 1 198 ? -33.069 1.556 4.459 1.00 43.66 198 ALA A O 1
ATOM 1647 N N . THR A 1 199 ? -33.885 2.077 6.480 1.00 37.78 199 THR A N 1
ATOM 1648 C CA . THR A 1 199 ? -35.282 1.821 6.156 1.00 37.78 199 THR A CA 1
ATOM 1649 C C . THR A 1 199 ? -35.718 2.958 5.251 1.00 37.78 199 THR A C 1
ATOM 1651 O O . THR A 1 199 ? -35.802 4.110 5.677 1.00 37.78 199 THR A O 1
ATOM 1654 N N . ASP A 1 200 ? -35.927 2.617 3.990 1.00 43.78 200 ASP A N 1
ATOM 1655 C CA . ASP A 1 200 ? -36.546 3.455 2.981 1.00 43.78 200 ASP A CA 1
ATOM 1656 C C . ASP A 1 200 ? -37.978 3.784 3.438 1.00 43.78 200 ASP A C 1
ATOM 1658 O O . ASP A 1 200 ? -38.890 2.977 3.277 1.00 43.78 200 ASP A O 1
ATOM 1662 N N . SER A 1 201 ? -38.164 4.903 4.152 1.00 36.47 201 SER A N 1
ATOM 1663 C CA . SER A 1 201 ? -39.469 5.498 4.489 1.00 36.47 201 SER A CA 1
ATOM 1664 C C . SER A 1 201 ? -39.316 6.960 4.950 1.00 36.47 201 SER A C 1
ATOM 1666 O O . SER A 1 201 ? -39.021 7.232 6.109 1.00 36.47 201 SER A O 1
ATOM 1668 N N . GLY A 1 202 ? -39.524 7.885 4.008 1.00 30.56 202 GLY A N 1
ATOM 1669 C CA . GLY A 1 202 ? -40.054 9.257 4.142 1.00 30.56 202 GLY A CA 1
ATOM 1670 C C . GLY A 1 202 ? -39.831 10.083 5.421 1.00 30.56 202 GLY A C 1
ATOM 1671 O O . GLY A 1 202 ? -40.548 9.925 6.403 1.00 30.56 202 GLY A O 1
ATOM 1672 N N . ASN A 1 203 ? -38.964 11.098 5.342 1.00 30.62 203 ASN A N 1
ATOM 1673 C CA . ASN A 1 203 ? -39.359 12.516 5.207 1.00 30.62 203 ASN A CA 1
ATOM 1674 C C . ASN A 1 203 ? -38.125 13.434 5.337 1.00 30.62 203 ASN A C 1
ATOM 1676 O O . ASN A 1 203 ? -37.345 13.274 6.278 1.00 30.62 203 ASN A O 1
ATOM 1680 N N . PRO A 1 204 ? -37.942 14.425 4.443 1.00 35.94 204 PRO A N 1
ATOM 1681 C CA . PRO A 1 204 ? -36.926 15.450 4.622 1.00 35.94 204 PRO A CA 1
ATOM 1682 C C . PRO A 1 204 ? -37.376 16.395 5.740 1.00 35.94 204 PRO A C 1
ATOM 1684 O O . PRO A 1 204 ? -38.405 17.056 5.633 1.00 35.94 204 PRO A O 1
ATOM 1687 N N . SER A 1 205 ? -36.615 16.463 6.832 1.00 38.75 205 SER A N 1
ATOM 1688 C CA . SER A 1 205 ? -36.824 17.505 7.832 1.00 38.75 205 SER A CA 1
ATOM 1689 C C . SER A 1 205 ? -36.359 18.840 7.259 1.00 38.75 205 SER A C 1
ATOM 1691 O O . SER A 1 205 ? -35.155 19.089 7.147 1.00 38.75 205 SER A O 1
ATOM 1693 N N . GLU A 1 206 ? -37.326 19.688 6.920 1.00 35.47 206 GLU A N 1
ATOM 1694 C CA . GLU A 1 206 ? -37.163 21.132 6.821 1.00 35.47 206 GLU A CA 1
ATOM 1695 C C . GLU A 1 206 ? -36.349 21.647 8.015 1.00 35.47 206 GLU A C 1
ATOM 1697 O O . GLU A 1 206 ? -36.763 21.552 9.172 1.00 35.47 206 GLU A O 1
ATOM 1702 N N . LYS A 1 207 ? -35.186 22.224 7.723 1.00 38.41 207 LYS A N 1
ATOM 1703 C CA . LYS A 1 207 ? -34.656 23.350 8.485 1.00 38.41 207 LYS A CA 1
ATOM 1704 C C . LYS A 1 207 ? -34.154 24.386 7.497 1.00 38.41 207 LYS A C 1
ATOM 1706 O O . LYS A 1 207 ? -33.016 24.354 7.042 1.00 38.41 207 LYS A O 1
ATOM 1711 N N . THR A 1 208 ? -35.080 25.275 7.176 1.00 31.59 208 THR A N 1
ATOM 1712 C CA . THR A 1 208 ? -34.869 26.687 6.879 1.00 31.59 208 THR A CA 1
ATOM 1713 C C . THR A 1 208 ? -33.641 27.235 7.609 1.00 31.59 208 THR A C 1
ATOM 1715 O O . THR A 1 208 ? -33.591 27.248 8.838 1.00 31.59 208 THR A O 1
ATOM 1718 N N . MET A 1 209 ? -32.670 27.721 6.843 1.00 36.53 209 MET A N 1
ATOM 1719 C CA . MET A 1 209 ? -31.919 28.922 7.185 1.00 36.53 209 MET A CA 1
ATOM 1720 C C . MET A 1 209 ? -31.496 29.594 5.880 1.00 36.53 209 MET A C 1
ATOM 1722 O O . MET A 1 209 ? -30.693 29.064 5.112 1.00 36.53 209 MET A O 1
ATOM 1726 N N . ASP A 1 210 ? -32.142 30.731 5.647 1.00 35.91 210 ASP A N 1
ATOM 1727 C CA . ASP A 1 210 ? -31.988 31.658 4.538 1.00 35.91 210 ASP A CA 1
ATOM 1728 C C . ASP A 1 210 ? -3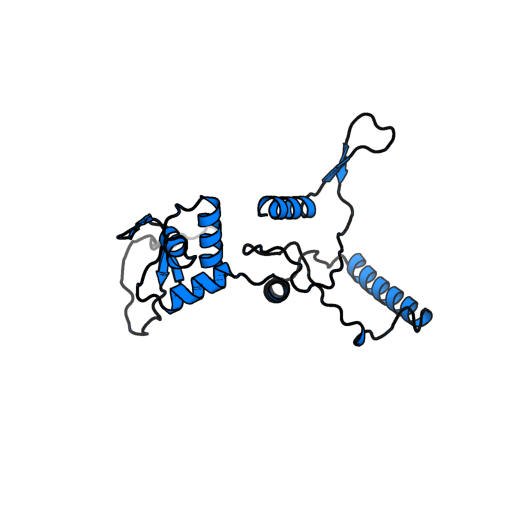0.530 32.027 4.259 1.00 35.91 210 ASP A C 1
ATOM 1730 O O . ASP A 1 210 ? -29.786 32.450 5.144 1.00 35.91 210 ASP A O 1
ATOM 1734 N N . GLY A 1 211 ? -30.147 31.923 2.991 1.00 41.94 211 GLY A N 1
ATOM 1735 C CA . GLY A 1 211 ? -28.863 32.404 2.483 1.00 41.94 211 GLY A CA 1
ATOM 1736 C C . GLY A 1 211 ? -28.861 32.686 0.982 1.00 41.94 211 GLY A C 1
ATOM 1737 O O . GLY A 1 211 ? -27.792 32.851 0.403 1.00 41.94 211 GLY A O 1
ATOM 1738 N N . PHE A 1 212 ? -30.036 32.738 0.350 1.00 38.81 212 PHE A N 1
ATOM 1739 C CA . PHE A 1 212 ? -30.198 33.176 -1.032 1.00 38.81 212 PHE A CA 1
ATOM 1740 C C . PHE A 1 212 ? -31.185 34.338 -1.059 1.00 38.81 212 PHE A C 1
ATOM 1742 O O . PHE A 1 212 ? -32.332 34.200 -0.647 1.00 38.81 212 PHE A O 1
ATOM 1749 N N . VAL A 1 213 ? -30.698 35.492 -1.505 1.00 50.84 213 VAL A N 1
ATOM 1750 C CA . VAL A 1 213 ? -31.495 36.696 -1.740 1.00 50.84 213 VAL A CA 1
ATOM 1751 C C . VAL A 1 213 ? -31.990 36.635 -3.181 1.00 50.84 213 VAL A C 1
ATOM 1753 O O . VAL A 1 213 ? -31.179 36.507 -4.101 1.00 50.84 213 VAL A O 1
ATOM 1756 N N . GLU A 1 214 ? -33.304 36.711 -3.382 1.00 40.91 214 GLU A N 1
ATOM 1757 C CA . GLU A 1 214 ? -33.884 36.939 -4.706 1.00 40.91 214 GLU A CA 1
ATOM 1758 C C . GLU A 1 214 ? -33.448 38.316 -5.218 1.00 40.91 214 GLU A C 1
ATOM 1760 O O . GLU A 1 214 ? -33.682 39.342 -4.581 1.00 40.91 214 GLU A O 1
ATOM 1765 N N . VAL A 1 215 ? -32.789 38.336 -6.377 1.00 44.38 215 VAL A N 1
ATOM 1766 C CA . VAL A 1 215 ? -32.439 39.573 -7.076 1.00 44.38 215 VAL A CA 1
ATOM 1767 C C . VAL A 1 215 ? -33.682 40.057 -7.815 1.00 44.38 215 VAL A C 1
ATOM 1769 O O . VAL A 1 215 ? -34.015 39.556 -8.887 1.00 44.38 215 VAL A O 1
ATOM 1772 N N . THR A 1 216 ? -34.375 41.030 -7.236 1.00 44.62 216 THR A N 1
ATOM 1773 C CA . THR A 1 216 ? -35.344 41.858 -7.955 1.00 44.62 216 THR A CA 1
ATOM 1774 C C . THR A 1 216 ? -34.624 43.053 -8.573 1.00 44.62 216 THR A C 1
ATOM 1776 O O . THR A 1 216 ? -33.882 43.743 -7.881 1.00 44.62 216 THR A O 1
ATOM 1779 N N . GLU A 1 217 ? -34.926 43.302 -9.846 1.00 47.81 217 GLU A N 1
ATOM 1780 C CA . GLU A 1 217 ? -34.494 44.410 -10.712 1.00 47.81 217 GLU A CA 1
ATOM 1781 C C . GLU A 1 217 ? -33.303 44.140 -11.646 1.00 47.81 217 GLU A C 1
ATOM 1783 O O . GLU A 1 217 ? -32.125 44.087 -11.299 1.00 47.81 217 GLU A O 1
ATOM 1788 N N . GLN A 1 218 ? -33.699 43.995 -12.906 1.00 48.25 218 GLN A N 1
ATOM 1789 C CA . GLN A 1 218 ? -32.911 43.868 -14.113 1.00 48.25 218 GLN A CA 1
ATOM 1790 C C . GLN A 1 218 ? -32.447 45.275 -14.519 1.00 48.25 218 GLN A C 1
ATOM 1792 O O . GLN A 1 218 ? -33.238 46.067 -15.024 1.00 48.25 218 GLN A O 1
ATOM 1797 N N . MET A 1 219 ? -31.181 45.611 -14.265 1.00 51.28 219 MET A N 1
ATOM 1798 C CA . MET A 1 219 ? -30.586 46.854 -14.768 1.00 51.28 219 MET A CA 1
ATOM 1799 C C . MET A 1 219 ? -30.090 46.641 -16.203 1.00 51.28 219 MET A C 1
ATOM 1801 O O . MET A 1 219 ? -29.224 45.800 -16.450 1.00 51.28 219 MET A O 1
ATOM 1805 N N . GLU A 1 220 ? -30.658 47.393 -17.146 1.00 47.66 220 GLU A N 1
ATOM 1806 C CA . GLU A 1 220 ? -30.219 47.443 -18.542 1.00 47.66 220 GLU A CA 1
ATOM 1807 C C . GLU A 1 220 ? -28.777 47.969 -18.651 1.00 47.66 220 GLU A C 1
ATOM 1809 O O . GLU A 1 220 ? -28.396 48.954 -18.014 1.00 47.66 220 GLU A O 1
ATOM 1814 N N . LEU A 1 221 ? -27.969 47.295 -19.473 1.00 46.28 221 LEU A N 1
ATOM 1815 C CA . LEU A 1 221 ? -26.616 47.715 -19.838 1.00 46.28 221 LEU A CA 1
ATOM 1816 C C . LEU A 1 221 ? -26.688 48.839 -20.888 1.00 46.28 221 LEU A C 1
ATOM 1818 O O . LEU A 1 221 ? -27.466 48.713 -21.836 1.00 46.28 221 LEU A O 1
ATOM 1822 N N . PRO A 1 222 ? -25.873 49.905 -20.787 1.00 54.75 222 PRO A N 1
ATOM 1823 C CA . PRO A 1 222 ? -25.749 50.873 -21.867 1.00 54.75 222 PRO A CA 1
ATOM 1824 C C . PRO A 1 222 ? -24.938 50.268 -23.027 1.00 54.75 222 PRO A C 1
ATOM 1826 O O . PRO A 1 222 ? -24.040 49.457 -22.794 1.00 54.75 222 PRO A O 1
ATOM 1829 N N . PHE A 1 223 ? -25.306 50.666 -24.249 1.00 48.53 223 PHE A N 1
ATOM 1830 C CA . PHE A 1 223 ? -24.742 50.251 -25.543 1.00 48.53 223 PHE A CA 1
ATOM 1831 C C . PHE A 1 223 ? -23.210 50.183 -25.605 1.00 48.53 223 PHE A C 1
ATOM 1833 O O . PHE A 1 223 ? -22.551 51.103 -25.068 1.00 48.53 223 PHE A O 1
#

Organism: NCBI:txid2763017

pLDDT: mean 82.61, std 16.35, range [30.56, 96.62]

Secondary structure (DSSP, 8-state):
-HHHHHHHHHHHH-SEEEE--TT-SS-EEEE---------S-S--S---TT--TT-------GGG-SS-TTT-HHHHHHHHHHHHHHHHHHHHH----SS--HHHHHHHHHHHHHTSPP-HHHHHHHHHHHH---SEEEHHHIIIIIS--TTPPPPHHHHHHHHHHHHHT--SEEEEEEEEEETTTEEEEEEEE------------------------PPPP-